Protein AF-A0AAD5TBS3-F1 (afdb_monomer)

Structure (mmCIF, N/CA/C/O backbone):
data_AF-A0AAD5TBS3-F1
#
_entry.id   AF-A0AAD5TBS3-F1
#
loop_
_atom_site.group_PDB
_atom_site.id
_atom_site.type_symbol
_atom_site.label_atom_id
_atom_site.label_alt_id
_atom_site.label_comp_id
_atom_site.label_asym_id
_atom_site.label_entity_id
_atom_site.label_seq_id
_atom_site.pdbx_PDB_ins_code
_atom_site.Cartn_x
_atom_site.Cartn_y
_atom_site.Cartn_z
_atom_site.occupancy
_atom_site.B_iso_or_equiv
_atom_site.auth_seq_id
_atom_site.auth_comp_id
_atom_site.auth_asym_id
_atom_site.auth_atom_id
_atom_site.pdbx_PDB_model_num
ATOM 1 N N . MET A 1 1 ? -13.920 -19.791 33.579 1.00 58.03 1 MET A N 1
ATOM 2 C CA . MET A 1 1 ? -13.461 -19.318 32.256 1.00 58.03 1 MET A CA 1
ATOM 3 C C . MET A 1 1 ? -14.529 -19.703 31.249 1.00 58.03 1 MET A C 1
ATOM 5 O O . MET A 1 1 ? -14.761 -20.890 31.067 1.00 58.03 1 MET A O 1
ATOM 9 N N . THR A 1 2 ? -15.264 -18.741 30.698 1.00 63.16 2 THR A N 1
ATOM 10 C CA . THR A 1 2 ? -16.246 -19.001 29.636 1.00 63.16 2 THR A CA 1
ATOM 11 C C . THR A 1 2 ? -15.499 -19.206 28.320 1.00 63.16 2 THR A C 1
ATOM 13 O O . THR A 1 2 ? -14.640 -18.404 27.965 1.00 63.16 2 THR A O 1
ATOM 16 N N . SER A 1 3 ? -15.772 -20.315 27.630 1.00 75.25 3 SER A N 1
ATOM 17 C CA . SER A 1 3 ? -15.204 -20.588 26.307 1.00 75.25 3 SER A CA 1
ATOM 18 C C . SER A 1 3 ? -15.676 -19.515 25.324 1.00 75.25 3 SER A C 1
ATOM 20 O O . SER A 1 3 ? -16.872 -19.227 25.255 1.00 75.25 3 SER A O 1
ATOM 22 N N . THR A 1 4 ? -14.746 -18.898 24.592 1.00 80.81 4 THR A N 1
ATOM 23 C CA . THR A 1 4 ? -15.086 -17.974 23.507 1.00 80.81 4 THR A CA 1
ATOM 24 C C . THR A 1 4 ? -15.875 -18.737 22.438 1.00 80.81 4 THR A C 1
ATOM 26 O O . THR A 1 4 ? -15.378 -19.755 21.951 1.00 80.81 4 THR A O 1
ATOM 29 N N . PRO A 1 5 ? -17.079 -18.276 22.050 1.00 86.56 5 PRO A N 1
ATOM 30 C CA . PRO A 1 5 ? -17.865 -18.940 21.019 1.00 86.56 5 PRO A CA 1
ATOM 31 C C . PRO A 1 5 ? -17.084 -19.026 19.706 1.00 86.56 5 PRO A C 1
ATOM 33 O O . PRO A 1 5 ? -16.562 -18.023 19.218 1.00 86.56 5 PRO A O 1
ATOM 36 N N . ILE A 1 6 ? -17.023 -20.222 19.121 1.00 91.25 6 ILE A N 1
ATOM 37 C CA . ILE A 1 6 ? -16.425 -20.422 17.800 1.00 91.25 6 ILE A CA 1
ATOM 38 C C . ILE A 1 6 ? -17.365 -19.816 16.759 1.00 91.25 6 ILE A C 1
ATOM 40 O O . ILE A 1 6 ? -18.538 -20.181 16.677 1.00 91.25 6 ILE A O 1
ATOM 44 N N . LYS A 1 7 ? -16.844 -18.900 15.942 1.00 92.88 7 LYS A N 1
ATOM 45 C CA . LYS A 1 7 ? -17.580 -18.344 14.809 1.00 92.88 7 LYS A CA 1
ATOM 46 C C . LYS A 1 7 ? -17.490 -19.289 13.613 1.00 92.88 7 LYS A C 1
ATOM 48 O O . LYS A 1 7 ? -16.395 -19.623 13.169 1.00 92.88 7 LYS A O 1
ATOM 53 N N . THR A 1 8 ? -18.634 -19.688 13.066 1.00 95.12 8 THR A N 1
ATOM 54 C CA . THR A 1 8 ? -18.690 -20.464 11.821 1.00 95.12 8 THR A CA 1
ATOM 55 C C . THR A 1 8 ? -18.356 -19.574 10.626 1.00 95.12 8 THR A C 1
ATOM 57 O O . THR A 1 8 ? -18.929 -18.494 10.469 1.00 95.12 8 THR A O 1
ATOM 60 N N . VAL A 1 9 ? -17.441 -20.041 9.775 1.00 96.12 9 VAL A N 1
ATOM 61 C CA . VAL A 1 9 ? -17.010 -19.354 8.552 1.00 96.12 9 VAL A CA 1
ATOM 62 C C . VAL A 1 9 ? -17.393 -20.205 7.348 1.00 96.12 9 VAL A C 1
ATOM 64 O O . VAL A 1 9 ? -17.082 -21.394 7.297 1.00 96.12 9 VAL A O 1
ATOM 67 N N . ASP A 1 10 ? -18.062 -19.587 6.381 1.00 94.62 10 ASP A N 1
ATOM 68 C CA . ASP A 1 10 ? -18.344 -20.179 5.081 1.00 94.62 10 ASP A CA 1
ATOM 69 C C . ASP A 1 10 ? -17.075 -20.107 4.236 1.00 94.62 10 ASP A C 1
ATOM 71 O O . ASP A 1 10 ? -16.630 -19.037 3.813 1.00 94.62 10 ASP A O 1
ATOM 75 N N . ARG A 1 11 ? -16.467 -21.273 4.032 1.00 90.62 11 ARG A N 1
ATOM 76 C CA . ARG A 1 11 ? -15.195 -21.387 3.335 1.00 90.62 11 ARG A CA 1
ATOM 77 C C . ARG A 1 11 ? -15.299 -20.964 1.874 1.00 90.62 11 ARG A C 1
ATOM 79 O O . ARG A 1 11 ? -14.375 -20.324 1.387 1.00 90.62 11 ARG A O 1
ATOM 86 N N . GLU A 1 12 ? -16.373 -21.324 1.178 1.00 90.44 12 GLU A N 1
ATOM 87 C CA . GLU A 1 12 ? -16.520 -21.039 -0.252 1.00 90.44 12 GLU A CA 1
ATOM 88 C C . GLU A 1 12 ? -16.574 -19.529 -0.487 1.00 90.44 12 GLU A C 1
ATOM 90 O O . GLU A 1 12 ? -15.862 -18.988 -1.339 1.00 90.44 12 GLU A O 1
ATOM 95 N N . ARG A 1 13 ? -17.319 -18.822 0.366 1.00 93.94 13 ARG A N 1
ATOM 96 C CA . ARG A 1 13 ? -17.446 -17.364 0.300 1.00 93.94 13 ARG A CA 1
ATOM 97 C C . ARG A 1 13 ? -16.140 -16.610 0.536 1.00 93.94 13 ARG A C 1
ATOM 99 O O . ARG A 1 13 ? -16.021 -15.485 0.065 1.00 93.94 13 ARG A O 1
ATOM 106 N N . LEU A 1 14 ? -15.131 -17.205 1.183 1.00 93.19 14 LEU A N 1
ATOM 107 C CA . LEU A 1 14 ? -13.791 -16.597 1.284 1.00 93.19 14 LEU A CA 1
ATOM 108 C C . LEU A 1 14 ? -13.081 -16.466 -0.078 1.00 93.19 14 LEU A C 1
ATOM 110 O O . LEU A 1 14 ? -12.114 -15.707 -0.196 1.00 93.19 14 LEU A O 1
ATOM 114 N N . TYR A 1 15 ? -13.540 -17.206 -1.089 1.00 89.44 15 TYR A N 1
ATOM 115 C CA . TYR A 1 15 ? -12.975 -17.214 -2.439 1.00 89.44 15 TYR A CA 1
ATOM 116 C C . TYR A 1 15 ? -13.921 -16.619 -3.490 1.00 89.44 15 TYR A C 1
ATOM 118 O O . TYR A 1 15 ? -13.446 -16.160 -4.525 1.00 89.44 15 TYR A O 1
ATOM 126 N N . THR A 1 16 ? -15.233 -16.586 -3.232 1.00 89.31 16 THR A N 1
ATOM 127 C CA . THR A 1 16 ? -16.248 -16.116 -4.195 1.00 89.31 16 THR A CA 1
ATOM 128 C C . THR A 1 16 ? -16.895 -14.775 -3.834 1.00 89.31 16 THR A C 1
ATOM 130 O O . THR A 1 16 ? -17.478 -14.128 -4.703 1.00 89.31 16 THR A O 1
ATOM 133 N N . ASP A 1 17 ? -16.773 -14.313 -2.585 1.00 94.56 17 ASP A N 1
ATOM 134 C CA . ASP A 1 17 ? -17.364 -13.063 -2.099 1.00 94.56 17 ASP A CA 1
ATOM 135 C C . ASP A 1 17 ? -16.293 -12.176 -1.443 1.00 94.56 17 ASP A C 1
ATOM 137 O O . ASP A 1 17 ? -15.883 -12.357 -0.296 1.00 94.56 17 ASP A O 1
ATOM 141 N N . ILE A 1 18 ? -15.857 -11.162 -2.192 1.00 95.88 18 ILE A N 1
ATOM 142 C CA . ILE A 1 18 ? -14.833 -10.198 -1.770 1.00 95.88 18 ILE A CA 1
ATOM 143 C C . ILE A 1 18 ? -15.207 -9.453 -0.482 1.00 95.88 18 ILE A C 1
ATOM 145 O O . ILE A 1 18 ? -14.337 -9.193 0.352 1.00 95.88 18 ILE A O 1
ATOM 149 N N . LEU A 1 19 ? -16.486 -9.123 -0.282 1.00 97.88 19 LEU A N 1
ATOM 150 C CA . LEU A 1 19 ? -16.917 -8.429 0.935 1.00 97.88 19 LEU A CA 1
ATOM 151 C C . LEU A 1 19 ? -16.906 -9.381 2.133 1.00 97.88 19 LEU A C 1
ATOM 153 O O . LEU A 1 19 ? -16.533 -8.977 3.235 1.00 97.88 19 LEU A O 1
ATOM 157 N N . TYR A 1 20 ? -17.269 -10.647 1.916 1.00 97.69 20 TYR A N 1
ATOM 158 C CA . TYR A 1 20 ? -17.181 -11.683 2.943 1.00 97.69 20 TYR A CA 1
ATOM 159 C C . TYR A 1 20 ? -15.733 -11.943 3.363 1.00 97.69 20 TYR A C 1
ATOM 161 O O . TYR A 1 20 ? -15.439 -11.968 4.560 1.00 97.69 20 TYR A O 1
ATOM 169 N N . ARG A 1 21 ? -14.817 -12.062 2.393 1.00 97.31 21 ARG A N 1
ATOM 170 C CA . ARG A 1 21 ? -13.380 -12.209 2.650 1.00 97.31 21 ARG A CA 1
ATOM 171 C C . ARG A 1 21 ? -12.826 -11.022 3.430 1.00 97.31 21 ARG A C 1
ATOM 173 O O . ARG A 1 21 ? -12.200 -11.234 4.463 1.00 97.31 21 ARG A O 1
ATOM 180 N N . PHE A 1 22 ? -13.104 -9.793 2.983 1.00 98.12 22 PHE A N 1
ATOM 181 C CA . PHE A 1 22 ? -12.686 -8.582 3.694 1.00 98.12 22 PHE A CA 1
ATOM 182 C C . PHE A 1 22 ? -13.172 -8.600 5.141 1.00 98.12 22 PHE A C 1
ATOM 184 O O . PHE A 1 22 ? -12.366 -8.455 6.052 1.00 98.12 22 PHE A O 1
ATOM 191 N N . LYS A 1 23 ? -14.466 -8.862 5.361 1.00 98.06 23 LYS A N 1
ATOM 192 C CA . LYS A 1 23 ? -15.043 -8.931 6.706 1.00 98.06 23 LYS A CA 1
ATOM 193 C C . LYS A 1 23 ? -14.331 -9.965 7.579 1.00 98.06 23 LYS A C 1
ATOM 195 O O . LYS A 1 23 ? -13.978 -9.647 8.708 1.00 98.06 23 LYS A O 1
ATOM 200 N N . TYR A 1 24 ? -14.103 -11.173 7.062 1.00 97.88 24 TYR A N 1
ATOM 201 C CA . TYR A 1 24 ? -13.392 -12.222 7.794 1.00 97.88 24 TYR A CA 1
ATOM 202 C C . TYR A 1 24 ? -11.965 -11.797 8.164 1.00 97.88 24 TYR A C 1
ATOM 204 O O . TYR A 1 24 ? -11.579 -11.895 9.327 1.00 97.88 24 TYR A O 1
ATOM 212 N N . VAL A 1 25 ? -11.191 -11.294 7.197 1.00 98.19 25 VAL A N 1
ATOM 213 C CA . VAL A 1 25 ? -9.797 -10.886 7.427 1.00 98.19 25 VAL A CA 1
ATOM 214 C C . VAL A 1 25 ? -9.735 -9.706 8.394 1.00 98.19 25 VAL A C 1
ATOM 216 O O . VAL A 1 25 ? -8.944 -9.747 9.333 1.00 98.19 25 VAL A O 1
ATOM 219 N N . SER A 1 26 ? -10.589 -8.692 8.222 1.00 98.44 26 SER A N 1
ATOM 220 C CA . SER A 1 26 ? -10.681 -7.535 9.116 1.00 98.44 26 SER A CA 1
ATOM 221 C C . SER A 1 26 ? -11.011 -7.946 10.546 1.00 98.44 26 SER A C 1
ATOM 223 O O . SER A 1 26 ? -10.313 -7.531 11.465 1.00 98.44 26 SER A O 1
ATOM 225 N N . GLU A 1 27 ? -12.010 -8.805 10.754 1.00 97.56 27 GLU A N 1
ATOM 226 C CA . GLU A 1 27 ? -12.330 -9.321 12.088 1.00 97.56 27 GLU A CA 1
ATOM 227 C C . GLU A 1 27 ? -11.155 -10.103 12.693 1.00 97.56 27 GLU A C 1
ATOM 229 O O . GLU A 1 27 ? -10.837 -9.915 13.866 1.00 97.56 27 GLU A O 1
ATOM 234 N N . PHE A 1 28 ? -10.477 -10.937 11.897 1.00 97.19 28 PHE A N 1
ATOM 235 C CA . PHE A 1 28 ? -9.361 -11.762 12.363 1.00 97.19 28 PHE A CA 1
ATOM 236 C C . PHE A 1 28 ? -8.158 -10.927 12.817 1.00 97.19 28 PHE A C 1
ATOM 238 O O . PHE A 1 28 ? -7.562 -11.212 13.854 1.00 97.19 28 PHE A O 1
ATOM 245 N N . VAL A 1 29 ? -7.810 -9.876 12.070 1.00 97.81 29 VAL A N 1
ATOM 246 C CA . VAL A 1 29 ? -6.707 -8.965 12.433 1.00 97.81 29 VAL A CA 1
ATOM 247 C C . VAL A 1 29 ? -7.143 -7.857 13.402 1.00 97.81 29 VAL A C 1
ATOM 249 O O . VAL A 1 29 ? -6.332 -7.009 13.781 1.00 97.81 29 VAL A O 1
ATOM 252 N N . GLY A 1 30 ? -8.420 -7.837 13.795 1.00 98.00 30 GLY A N 1
ATOM 253 C CA . GLY A 1 30 ? -8.999 -6.819 14.666 1.00 98.00 30 GLY A CA 1
ATOM 254 C C . GLY A 1 30 ? -8.987 -5.420 14.050 1.00 98.00 30 GLY A C 1
ATOM 255 O O . GLY A 1 30 ? -8.685 -4.461 14.755 1.00 98.00 30 GLY A O 1
ATOM 256 N N . PHE A 1 31 ? -9.234 -5.305 12.744 1.00 98.62 31 PHE A N 1
ATOM 257 C CA . PHE A 1 31 ? -9.412 -4.045 12.025 1.00 98.62 31 PHE A CA 1
ATOM 258 C C . PHE A 1 31 ? -10.889 -3.643 12.024 1.00 98.62 31 PHE A C 1
ATOM 260 O O . PHE A 1 31 ? -11.732 -4.380 11.510 1.00 98.62 31 PHE A O 1
ATOM 267 N N . GLY A 1 32 ? -11.201 -2.468 12.567 1.00 97.69 32 GLY A N 1
ATOM 268 C CA . GLY A 1 32 ? -12.569 -1.948 12.606 1.00 97.69 32 GLY A CA 1
ATOM 269 C C . GLY A 1 32 ? -12.641 -0.424 12.634 1.00 97.69 32 GLY A C 1
ATOM 270 O O . GLY A 1 32 ? -11.680 0.268 12.299 1.00 97.69 32 GLY A O 1
ATOM 271 N N . ASP A 1 33 ? -13.785 0.106 13.067 1.00 97.94 33 ASP A N 1
ATOM 272 C CA . ASP A 1 33 ? -14.083 1.545 13.038 1.00 97.94 33 ASP A CA 1
ATOM 273 C C . ASP A 1 33 ? -13.052 2.391 13.794 1.00 97.94 33 ASP A C 1
ATOM 275 O O . ASP A 1 33 ? -12.725 3.501 13.375 1.00 97.94 33 ASP A O 1
ATOM 279 N N . THR A 1 34 ? -12.484 1.863 14.881 1.00 98.00 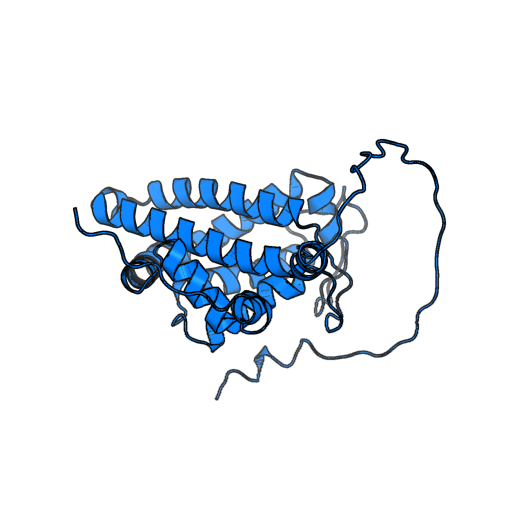34 THR A N 1
ATOM 280 C CA . THR A 1 34 ? -11.428 2.547 15.638 1.00 98.00 34 THR A CA 1
ATOM 281 C C . THR A 1 34 ? -10.126 2.671 14.847 1.00 98.00 34 THR A C 1
ATOM 283 O O . THR A 1 34 ? -9.456 3.697 14.948 1.00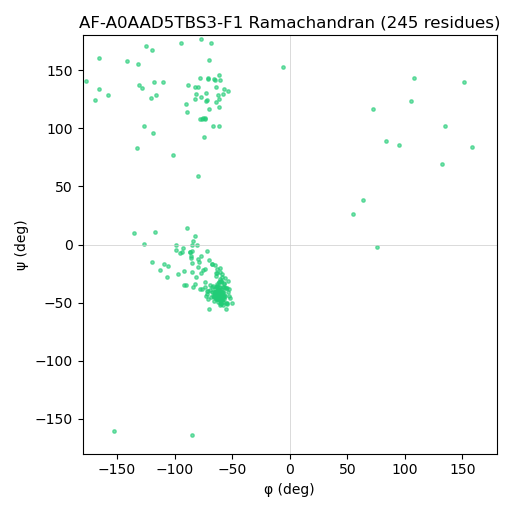 98.00 34 THR A O 1
ATOM 286 N N . ASP A 1 35 ? -9.773 1.663 14.045 1.00 98.62 35 ASP A N 1
ATOM 287 C CA . ASP A 1 35 ? -8.590 1.696 13.176 1.00 98.62 35 ASP A CA 1
ATOM 288 C C . ASP A 1 35 ? -8.820 2.635 11.990 1.00 98.62 35 ASP A C 1
ATOM 290 O O . ASP A 1 35 ? -7.963 3.464 11.683 1.00 98.62 35 ASP A O 1
ATOM 294 N N . ILE A 1 36 ? -10.003 2.562 11.367 1.00 98.31 36 ILE A N 1
ATOM 295 C CA . ILE A 1 36 ? -10.399 3.468 10.279 1.00 98.31 36 ILE A CA 1
ATOM 296 C C . ILE A 1 36 ? -10.351 4.915 10.765 1.00 98.31 36 ILE A C 1
ATOM 298 O O . ILE A 1 36 ? -9.788 5.775 10.086 1.00 98.31 36 ILE A O 1
ATOM 302 N N . LYS A 1 37 ? -10.890 5.190 11.959 1.00 97.88 37 LYS A N 1
ATOM 303 C CA . LYS A 1 37 ? -10.827 6.522 12.559 1.00 97.88 37 LYS A CA 1
ATOM 304 C C . LYS A 1 37 ? -9.380 6.962 12.783 1.00 97.88 37 LYS A C 1
ATOM 306 O O . LYS A 1 37 ? -9.038 8.062 12.372 1.00 97.88 37 LYS A O 1
ATOM 311 N N . ALA A 1 38 ? -8.528 6.116 13.367 1.00 97.94 38 ALA A N 1
ATOM 312 C CA . ALA A 1 38 ? -7.122 6.453 13.599 1.00 97.94 38 ALA A CA 1
ATOM 313 C C . ALA A 1 38 ? -6.372 6.775 12.292 1.00 97.94 38 ALA A C 1
ATOM 315 O O . ALA A 1 38 ? -5.598 7.730 12.236 1.00 97.94 38 ALA A O 1
ATOM 316 N N . ILE A 1 39 ? -6.646 6.027 11.218 1.00 97.75 39 ILE A N 1
ATOM 317 C CA . ILE A 1 39 ? -6.089 6.285 9.884 1.00 97.75 39 ILE A CA 1
ATOM 318 C C . ILE A 1 39 ? -6.573 7.634 9.334 1.00 97.75 39 ILE A C 1
ATOM 320 O O . ILE A 1 39 ? -5.758 8.418 8.846 1.00 97.75 39 ILE A O 1
ATOM 324 N N . LYS A 1 40 ? -7.879 7.920 9.422 1.00 97.62 40 LYS A N 1
ATOM 325 C CA . LYS A 1 40 ? -8.458 9.189 8.952 1.00 97.62 40 LYS A CA 1
ATOM 326 C C . LYS A 1 40 ? -7.944 10.385 9.759 1.00 97.62 40 LYS A C 1
ATOM 328 O O . LYS A 1 40 ? -7.595 11.403 9.170 1.00 97.62 40 LYS A O 1
ATOM 333 N N . ASP A 1 41 ? -7.837 10.253 11.078 1.00 96.75 41 ASP A N 1
ATOM 334 C CA . ASP A 1 41 ? -7.295 11.292 11.961 1.00 96.75 41 ASP A CA 1
ATOM 335 C C . ASP A 1 41 ? -5.818 11.590 11.642 1.00 96.75 41 ASP A C 1
ATOM 337 O O . ASP A 1 41 ? -5.382 12.735 11.733 1.00 96.75 41 ASP A O 1
ATOM 341 N N . ALA A 1 42 ? -5.047 10.577 11.229 1.00 96.12 42 ALA A N 1
ATOM 342 C CA . ALA A 1 42 ? -3.656 10.742 10.810 1.00 96.12 42 ALA A CA 1
ATOM 343 C C . ALA A 1 42 ? -3.509 11.296 9.379 1.00 96.12 42 ALA A C 1
ATOM 345 O O . ALA A 1 42 ? -2.424 11.750 9.013 1.00 96.12 42 ALA A O 1
ATOM 346 N N . ALA A 1 43 ? -4.564 11.291 8.556 1.00 95.62 43 ALA A N 1
ATOM 347 C CA . ALA A 1 43 ? -4.491 11.680 7.146 1.00 95.62 43 ALA A CA 1
ATOM 348 C C . ALA A 1 43 ? -3.874 13.075 6.895 1.00 95.62 43 ALA A C 1
ATOM 350 O O . ALA A 1 43 ? -3.058 13.177 5.976 1.00 95.62 43 ALA A O 1
ATOM 351 N N . PRO A 1 44 ? -4.159 14.131 7.691 1.00 96.38 44 PRO A N 1
ATOM 352 C CA . PRO A 1 44 ? 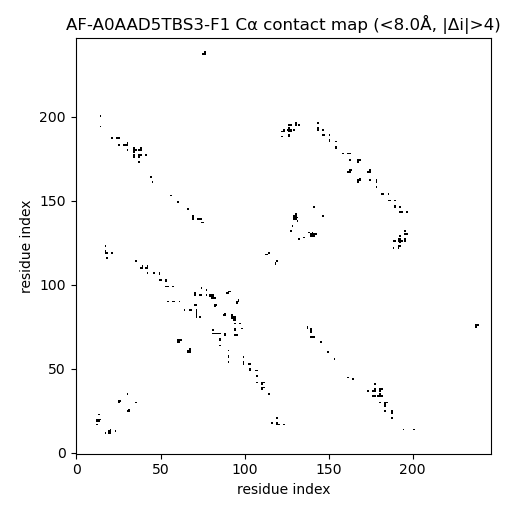-3.516 15.439 7.527 1.00 96.38 44 PRO A CA 1
ATOM 353 C C . PRO A 1 44 ? -2.002 15.426 7.776 1.00 96.38 44 PRO A C 1
ATOM 355 O O . PRO A 1 44 ? -1.290 16.243 7.200 1.00 96.38 44 PRO A O 1
ATOM 358 N N . LEU A 1 45 ? -1.508 14.495 8.599 1.00 94.50 45 LEU A N 1
ATOM 359 C CA . LEU A 1 45 ? -0.082 14.331 8.893 1.00 94.50 45 LEU A CA 1
ATOM 360 C C . LEU A 1 45 ? 0.621 13.487 7.821 1.00 94.50 45 LEU A C 1
ATOM 362 O O . LEU A 1 45 ? 1.760 13.758 7.454 1.00 94.50 45 LEU A O 1
ATOM 366 N N . ILE A 1 46 ? -0.067 12.469 7.292 1.00 92.19 46 ILE A N 1
ATOM 367 C CA . ILE A 1 46 ? 0.485 11.546 6.288 1.00 92.19 46 ILE A CA 1
ATOM 368 C C . ILE A 1 46 ? 0.415 12.115 4.871 1.00 92.19 46 ILE A C 1
ATOM 370 O O . ILE A 1 46 ? 1.317 11.873 4.072 1.00 92.19 46 ILE A O 1
ATOM 374 N N . GLY A 1 47 ? -0.624 12.888 4.547 1.00 91.50 47 GLY A N 1
ATOM 375 C CA . GLY A 1 47 ? -0.826 13.485 3.223 1.00 91.50 47 GLY A CA 1
ATOM 376 C C . GLY A 1 47 ? 0.406 14.232 2.689 1.00 91.50 47 GLY A C 1
ATOM 377 O O . GLY A 1 47 ? 0.852 13.920 1.583 1.00 91.50 47 GLY A O 1
ATOM 378 N N . PRO A 1 48 ? 1.017 15.148 3.467 1.00 93.88 48 PRO A N 1
ATOM 379 C CA . PRO A 1 48 ? 2.248 15.840 3.078 1.00 93.88 48 PRO A CA 1
ATOM 380 C C . PRO A 1 48 ? 3.455 14.919 2.839 1.00 93.88 48 PRO A C 1
ATOM 382 O O . PRO A 1 48 ? 4.362 15.283 2.096 1.00 93.88 48 PRO A O 1
ATOM 385 N N . LEU A 1 49 ? 3.473 13.722 3.435 1.00 94.38 49 LEU A N 1
ATOM 386 C CA . LEU A 1 49 ? 4.560 12.749 3.288 1.00 94.38 49 LEU A CA 1
ATOM 387 C C . LEU A 1 49 ? 4.400 11.852 2.057 1.00 94.38 49 LEU A C 1
ATOM 389 O O . LEU A 1 49 ? 5.345 11.152 1.699 1.00 94.38 49 LEU A O 1
ATOM 393 N N . VAL A 1 50 ? 3.236 11.854 1.394 1.00 94.00 50 VAL A N 1
ATOM 394 C CA . VAL A 1 50 ? 2.957 10.980 0.241 1.00 94.00 50 VAL A CA 1
ATOM 395 C C . VAL A 1 50 ? 4.043 11.061 -0.841 1.00 94.00 50 VAL A C 1
ATOM 397 O O . VAL A 1 50 ? 4.493 9.993 -1.257 1.00 94.00 50 VAL A O 1
ATOM 400 N N . PRO A 1 51 ? 4.530 12.246 -1.273 1.00 94.69 51 PRO A N 1
ATOM 401 C CA . PRO A 1 51 ? 5.615 12.317 -2.254 1.00 94.69 51 PRO A CA 1
ATOM 402 C C . PRO A 1 51 ? 6.884 11.587 -1.790 1.00 94.69 51 PRO A C 1
ATOM 404 O O . PRO A 1 51 ? 7.438 10.782 -2.534 1.00 94.69 51 PRO A O 1
ATOM 407 N N . VAL A 1 52 ? 7.278 11.778 -0.52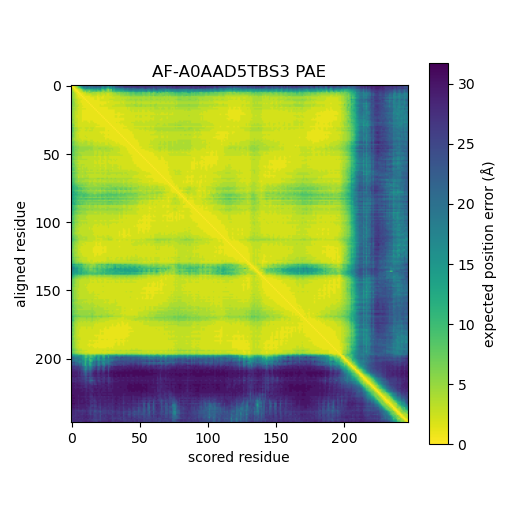6 1.00 94.88 52 VAL A N 1
ATOM 408 C CA . VAL A 1 52 ? 8.462 11.135 0.070 1.00 94.88 52 VAL A CA 1
ATOM 409 C C . VAL A 1 52 ? 8.292 9.618 0.143 1.00 94.88 52 VAL A C 1
ATOM 411 O O . VAL A 1 52 ? 9.208 8.872 -0.201 1.00 94.88 52 VAL A O 1
ATOM 414 N N . ILE A 1 53 ? 7.112 9.145 0.553 1.00 95.44 53 ILE A N 1
ATOM 415 C CA . ILE A 1 53 ? 6.803 7.712 0.635 1.00 95.44 53 ILE A CA 1
ATOM 416 C C . ILE A 1 53 ? 6.863 7.076 -0.759 1.00 95.44 53 ILE A C 1
ATOM 418 O O . ILE A 1 53 ? 7.452 6.008 -0.932 1.00 95.44 53 ILE A O 1
ATOM 422 N N . VAL A 1 54 ? 6.280 7.734 -1.762 1.00 96.19 54 VAL A N 1
ATOM 423 C CA . VAL A 1 54 ? 6.280 7.257 -3.149 1.00 96.19 54 VAL A CA 1
ATOM 424 C C . VAL A 1 54 ? 7.701 7.199 -3.703 1.00 96.19 54 VAL A C 1
ATOM 426 O O . VAL A 1 54 ? 8.089 6.175 -4.264 1.00 96.19 54 VAL A O 1
ATOM 429 N N . ASP A 1 55 ? 8.507 8.239 -3.511 1.00 96.62 55 ASP A N 1
ATOM 430 C CA . ASP A 1 55 ? 9.896 8.236 -3.968 1.00 96.62 55 ASP A CA 1
ATOM 431 C C . ASP A 1 55 ? 10.716 7.130 -3.300 1.00 96.62 55 ASP A C 1
ATOM 433 O O . ASP A 1 55 ? 11.432 6.400 -3.992 1.00 96.62 55 ASP A O 1
ATOM 437 N N . ALA A 1 56 ? 10.541 6.923 -1.992 1.00 97.69 56 ALA A N 1
ATOM 438 C CA . ALA A 1 56 ? 11.211 5.856 -1.256 1.00 97.69 56 ALA A CA 1
ATOM 439 C C . ALA A 1 56 ? 10.824 4.457 -1.772 1.00 97.69 56 ALA A C 1
ATOM 441 O O . ALA A 1 56 ? 11.699 3.605 -1.941 1.00 97.69 56 ALA A O 1
ATOM 442 N N . VAL A 1 57 ? 9.543 4.221 -2.086 1.00 97.69 57 VAL A N 1
ATOM 443 C CA . VAL A 1 57 ? 9.073 2.958 -2.688 1.00 97.69 57 VAL A CA 1
ATOM 444 C C . VAL A 1 57 ? 9.774 2.688 -4.020 1.00 97.69 57 VAL A C 1
ATOM 446 O O . VAL A 1 57 ? 10.273 1.586 -4.241 1.00 97.69 57 VAL A O 1
ATOM 449 N N . TYR A 1 58 ? 9.846 3.677 -4.911 1.00 97.56 58 TYR A N 1
ATOM 450 C CA . TYR A 1 58 ? 10.462 3.490 -6.229 1.00 97.56 58 TYR A CA 1
ATOM 451 C C . TYR A 1 58 ? 11.979 3.350 -6.150 1.00 97.56 58 TYR A C 1
ATOM 453 O O . TYR A 1 58 ? 12.538 2.479 -6.816 1.00 97.56 58 TYR A O 1
ATOM 461 N N . ALA A 1 59 ? 12.635 4.135 -5.293 1.00 97.75 59 ALA A N 1
ATOM 462 C CA . ALA A 1 59 ? 14.051 3.963 -5.001 1.00 97.75 59 ALA A CA 1
ATOM 463 C C . ALA A 1 59 ? 14.326 2.538 -4.501 1.00 97.75 59 ALA A C 1
ATOM 465 O O . ALA A 1 59 ? 15.232 1.877 -5.007 1.00 97.75 59 ALA A O 1
ATOM 466 N N . LYS A 1 60 ? 13.488 2.017 -3.591 1.00 97.75 60 LYS A N 1
ATOM 467 C CA . LYS A 1 60 ? 13.605 0.645 -3.087 1.00 97.75 60 LYS A CA 1
ATOM 468 C C . LYS A 1 60 ? 13.405 -0.403 -4.179 1.00 97.75 60 LYS A C 1
ATOM 470 O O . LYS A 1 60 ? 14.176 -1.354 -4.261 1.00 97.75 60 LYS A O 1
ATOM 475 N N . LEU A 1 61 ? 12.402 -0.240 -5.038 1.00 96.62 61 LEU A N 1
ATOM 476 C CA . LEU A 1 61 ? 12.185 -1.141 -6.174 1.00 96.62 61 LEU A CA 1
ATOM 477 C C . LEU A 1 61 ? 13.350 -1.107 -7.173 1.00 96.62 61 LEU A C 1
ATOM 479 O O . LEU A 1 61 ? 13.567 -2.081 -7.887 1.00 96.62 61 LEU A O 1
ATOM 483 N N . PHE A 1 62 ? 14.116 -0.021 -7.227 1.00 97.25 62 PHE A N 1
ATOM 484 C CA . PHE A 1 62 ? 15.260 0.113 -8.125 1.00 97.25 62 PHE A CA 1
ATOM 485 C C . PHE A 1 62 ? 16.559 -0.456 -7.536 1.00 97.25 62 PHE A C 1
ATOM 487 O O . PHE A 1 62 ? 17.541 -0.567 -8.269 1.00 97.25 62 PHE A O 1
ATOM 494 N N . THR A 1 63 ? 16.570 -0.887 -6.265 1.00 97.38 63 THR A N 1
ATOM 495 C CA . THR A 1 63 ? 17.743 -1.552 -5.665 1.00 97.38 63 THR A CA 1
ATOM 496 C C . THR A 1 63 ? 17.903 -3.011 -6.089 1.00 97.38 63 THR A C 1
ATOM 498 O O . THR A 1 63 ? 18.923 -3.614 -5.774 1.00 97.38 63 THR A O 1
ATOM 501 N N . PHE A 1 64 ? 16.911 -3.593 -6.770 1.00 96.44 64 PHE A N 1
ATOM 502 C CA . PHE A 1 64 ? 16.971 -4.958 -7.295 1.00 96.44 64 PHE A CA 1
ATOM 503 C C . PHE A 1 64 ? 16.596 -4.967 -8.777 1.00 96.44 64 PHE A C 1
ATOM 505 O O . PHE A 1 64 ? 15.610 -4.356 -9.192 1.00 96.44 64 PHE A O 1
ATOM 512 N N . ASP A 1 65 ? 17.370 -5.685 -9.581 1.00 96.12 65 ASP A N 1
ATOM 513 C CA . ASP A 1 65 ? 17.171 -5.824 -11.025 1.00 96.12 65 ASP A CA 1
ATOM 514 C C . ASP A 1 65 ? 15.795 -6.416 -11.369 1.00 96.12 65 ASP A C 1
ATOM 516 O O . ASP A 1 65 ? 15.090 -5.902 -12.241 1.00 96.12 65 ASP A O 1
ATOM 520 N N . VAL A 1 66 ? 15.372 -7.449 -10.636 1.00 95.88 66 VAL A N 1
ATOM 521 C CA . VAL A 1 66 ? 14.104 -8.159 -10.841 1.00 95.88 66 VAL A CA 1
ATOM 522 C C . VAL A 1 66 ? 12.881 -7.261 -10.673 1.00 95.88 66 VAL A C 1
ATOM 524 O O . VAL A 1 66 ? 11.907 -7.434 -11.401 1.00 95.88 66 VAL A O 1
ATOM 527 N N . THR A 1 67 ? 12.943 -6.263 -9.790 1.00 96.19 67 THR A N 1
ATOM 528 C CA . THR A 1 67 ? 11.874 -5.273 -9.603 1.00 96.19 67 THR A CA 1
ATOM 529 C C . THR A 1 67 ? 12.049 -4.058 -10.511 1.00 96.19 67 THR A C 1
ATOM 531 O O . THR A 1 67 ? 11.057 -3.542 -11.027 1.00 96.19 67 THR A O 1
ATOM 534 N N . LYS A 1 68 ? 13.290 -3.634 -10.789 1.00 96.25 68 LYS A N 1
ATOM 535 C CA . LYS A 1 68 ? 13.591 -2.504 -11.682 1.00 96.25 68 LYS A CA 1
ATOM 536 C C . LYS A 1 68 ? 13.190 -2.784 -13.134 1.00 96.25 68 LYS A C 1
ATOM 538 O O . LYS A 1 68 ? 12.557 -1.942 -13.768 1.00 96.25 68 LYS A O 1
ATOM 543 N N . LYS A 1 69 ? 13.491 -3.976 -13.663 1.00 94.62 69 LYS A N 1
ATOM 544 C CA . LYS A 1 69 ? 13.230 -4.344 -15.071 1.00 94.62 69 LYS A CA 1
ATOM 545 C C . LYS A 1 69 ? 11.758 -4.248 -15.475 1.00 94.62 69 LYS A C 1
ATOM 547 O O . LYS A 1 69 ? 11.452 -4.041 -16.646 1.00 94.62 69 LYS A O 1
ATOM 552 N N . ILE A 1 70 ? 10.838 -4.371 -14.514 1.00 93.06 70 ILE A N 1
ATOM 553 C CA . ILE A 1 70 ? 9.392 -4.261 -14.746 1.00 93.06 70 ILE A CA 1
ATOM 554 C C . ILE A 1 70 ? 9.030 -2.890 -15.331 1.00 93.06 70 ILE A C 1
ATOM 556 O O . ILE A 1 70 ? 8.105 -2.784 -16.132 1.00 93.06 70 ILE A O 1
ATOM 560 N N . PHE A 1 71 ? 9.782 -1.844 -14.985 1.00 94.06 71 PHE A N 1
ATOM 561 C CA . PHE A 1 71 ? 9.537 -0.475 -15.438 1.00 94.06 71 PHE A CA 1
ATOM 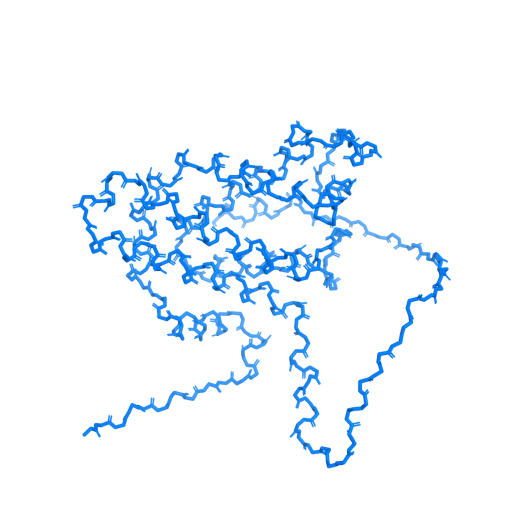562 C C . PHE A 1 71 ? 10.068 -0.173 -16.847 1.00 94.06 71 PHE A C 1
ATOM 564 O O . PHE A 1 71 ? 9.842 0.929 -17.336 1.00 94.06 71 PHE A O 1
ATOM 571 N N . LEU A 1 72 ? 10.701 -1.139 -17.524 1.00 93.50 72 LEU A N 1
ATOM 572 C CA . LEU A 1 72 ? 10.973 -1.065 -18.968 1.00 93.50 72 LEU A CA 1
ATOM 573 C C . LEU A 1 72 ? 9.739 -1.421 -19.808 1.00 93.50 72 LEU A C 1
ATOM 575 O O . LEU A 1 72 ? 9.658 -1.089 -20.988 1.00 93.50 72 LEU A O 1
ATOM 579 N N . GLN A 1 73 ? 8.763 -2.108 -19.213 1.00 92.62 73 GLN A N 1
ATOM 580 C CA . GLN A 1 73 ? 7.528 -2.458 -19.899 1.00 92.62 73 GLN A CA 1
ATOM 581 C C . GLN A 1 73 ? 6.589 -1.256 -19.919 1.00 92.62 73 GLN A C 1
ATOM 583 O O . GLN A 1 73 ? 6.404 -0.582 -18.906 1.00 92.62 73 GLN A O 1
ATOM 588 N N . LYS A 1 74 ? 5.978 -0.998 -21.076 1.00 92.25 74 LYS A N 1
ATOM 589 C CA . LYS A 1 74 ? 5.049 0.117 -21.251 1.00 92.25 74 LYS A CA 1
ATOM 590 C C . LYS A 1 74 ? 3.804 -0.064 -20.380 1.00 92.25 74 LYS A C 1
ATOM 592 O O . LYS A 1 74 ? 3.086 -1.050 -20.536 1.00 92.25 74 LYS A O 1
ATOM 597 N N . ASN A 1 75 ? 3.527 0.899 -19.511 1.00 89.94 75 ASN A N 1
ATOM 598 C CA . ASN A 1 75 ? 2.306 0.947 -18.722 1.00 89.94 75 ASN A CA 1
ATOM 599 C C . ASN A 1 75 ? 1.109 1.278 -19.618 1.00 89.94 75 ASN A C 1
ATOM 601 O O . ASN A 1 75 ? 1.191 2.123 -20.513 1.00 89.94 75 ASN A O 1
ATOM 605 N N . ASP A 1 76 ? -0.032 0.662 -19.335 1.00 86.50 76 ASP A N 1
ATOM 606 C CA . ASP A 1 76 ? -1.284 0.963 -20.020 1.00 86.50 76 ASP A CA 1
ATOM 607 C C . ASP A 1 76 ? -1.624 2.460 -19.873 1.00 86.50 76 ASP A C 1
ATOM 609 O O . ASP A 1 76 ? -1.515 3.035 -18.788 1.00 86.50 76 ASP A O 1
ATOM 613 N N . GLY A 1 77 ? -2.004 3.111 -20.977 1.00 87.75 77 GLY A N 1
ATOM 614 C CA . GLY A 1 77 ? -2.326 4.545 -21.006 1.00 87.75 77 GLY A CA 1
ATOM 615 C C . GLY A 1 77 ? -1.124 5.497 -20.955 1.00 87.75 77 GLY A C 1
ATOM 616 O O . GLY A 1 77 ? -1.319 6.707 -21.043 1.00 87.75 77 GLY A O 1
ATOM 617 N N . PHE A 1 78 ? 0.108 4.992 -20.845 1.00 91.38 78 PHE A N 1
ATOM 618 C CA . PHE A 1 78 ? 1.304 5.819 -20.986 1.00 91.38 78 PHE A CA 1
ATOM 619 C C . PHE A 1 78 ? 1.640 6.019 -22.472 1.00 91.38 78 PHE A C 1
ATOM 621 O O . PHE A 1 78 ? 1.605 5.071 -23.256 1.00 91.38 78 PHE A O 1
ATOM 628 N N . HIS A 1 79 ? 1.980 7.244 -22.875 1.00 91.94 79 HIS A N 1
ATOM 629 C CA . HIS A 1 79 ? 2.273 7.590 -24.274 1.00 91.94 79 HIS A CA 1
ATOM 630 C C . HIS A 1 79 ? 3.626 8.289 -24.477 1.00 91.94 79 HIS A C 1
ATOM 632 O O . HIS A 1 79 ? 3.958 8.600 -25.617 1.00 91.94 79 HIS A O 1
ATOM 638 N N . GLY A 1 80 ? 4.392 8.510 -23.405 1.00 92.81 80 GLY A N 1
ATOM 639 C CA . GLY A 1 80 ? 5.698 9.165 -23.457 1.00 92.81 80 GLY A CA 1
ATOM 640 C C . GLY A 1 80 ? 6.854 8.216 -23.779 1.00 92.81 80 GLY A C 1
ATOM 641 O O . GLY A 1 80 ? 6.655 7.083 -24.239 1.00 92.81 80 GLY A O 1
ATOM 642 N N . HIS A 1 81 ? 8.068 8.692 -23.512 1.00 92.75 81 HIS A N 1
ATOM 643 C CA . HIS A 1 81 ? 9.306 7.974 -23.806 1.00 92.75 81 HIS A CA 1
ATOM 644 C C . HIS A 1 81 ? 9.581 6.869 -22.779 1.00 92.75 81 HIS A C 1
ATOM 646 O O . HIS A 1 81 ? 9.302 7.005 -21.586 1.00 92.75 81 HIS A O 1
ATOM 652 N N . LEU A 1 82 ? 10.136 5.755 -23.259 1.00 93.88 82 LEU A N 1
ATOM 653 C CA . LEU A 1 82 ? 10.590 4.638 -22.433 1.00 93.88 82 LEU A CA 1
ATOM 654 C C . LEU A 1 82 ? 12.112 4.585 -22.453 1.00 93.88 82 LEU A C 1
ATOM 656 O O . LEU A 1 82 ? 12.710 4.732 -23.516 1.00 93.88 82 LEU A O 1
ATOM 660 N N . ALA A 1 83 ? 12.715 4.305 -21.300 1.00 94.25 83 ALA A N 1
ATOM 661 C CA . ALA A 1 83 ? 14.125 3.952 -21.240 1.00 94.25 83 ALA A CA 1
ATOM 662 C C . ALA A 1 83 ? 14.388 2.673 -22.056 1.00 94.25 83 ALA A C 1
ATOM 664 O O . ALA A 1 83 ? 13.581 1.737 -22.041 1.00 94.25 83 ALA A O 1
ATOM 665 N N . HIS A 1 84 ? 15.526 2.620 -22.749 1.00 92.06 84 HIS A N 1
ATOM 666 C CA . HIS A 1 84 ? 15.878 1.485 -23.606 1.00 92.06 84 HIS A CA 1
ATOM 667 C C . HIS A 1 84 ? 16.553 0.347 -22.838 1.00 92.06 84 HIS A C 1
ATOM 669 O O . HIS A 1 84 ? 16.500 -0.810 -23.259 1.00 92.06 84 HIS A O 1
ATOM 675 N N . SER A 1 85 ? 17.174 0.659 -21.700 1.00 96.00 85 SER A N 1
ATOM 676 C CA . SER A 1 85 ? 17.920 -0.297 -20.890 1.00 96.00 85 SER A CA 1
ATOM 677 C C . SER A 1 85 ? 17.716 -0.053 -19.395 1.00 96.00 85 SER A C 1
ATOM 679 O O . SER A 1 85 ? 17.376 1.045 -18.956 1.00 96.00 85 SER A O 1
ATOM 681 N N . MET A 1 86 ? 17.957 -1.078 -18.569 1.00 94.94 86 MET A N 1
ATOM 682 C CA . MET A 1 86 ? 17.937 -0.899 -17.110 1.00 94.94 86 MET A CA 1
ATOM 683 C C . MET A 1 86 ? 19.040 0.041 -16.611 1.00 94.94 86 MET A C 1
ATOM 685 O O . MET A 1 86 ? 18.911 0.582 -15.512 1.00 94.94 86 MET A O 1
ATOM 689 N N . ALA A 1 87 ? 20.134 0.176 -17.368 1.00 95.44 87 ALA A N 1
ATOM 690 C CA . ALA A 1 87 ? 21.247 1.049 -17.018 1.00 95.44 87 ALA A CA 1
ATOM 691 C C . ALA A 1 87 ? 20.842 2.525 -17.134 1.00 95.44 87 ALA A C 1
ATOM 693 O O . ALA A 1 87 ? 21.180 3.313 -16.258 1.00 95.44 87 ALA A O 1
ATOM 694 N N . GLU A 1 88 ? 20.061 2.865 -18.160 1.00 95.38 88 GLU A N 1
ATOM 695 C CA . GLU A 1 88 ? 19.527 4.215 -18.384 1.00 95.38 88 GLU A CA 1
ATOM 696 C C . GLU A 1 88 ? 18.284 4.521 -17.545 1.00 95.38 88 GLU A C 1
ATOM 698 O O . GLU A 1 88 ? 18.044 5.676 -17.221 1.00 95.38 88 GLU A O 1
ATOM 703 N N . LEU A 1 89 ? 17.497 3.502 -17.186 1.00 96.75 89 LEU A N 1
ATOM 704 C CA . LEU A 1 89 ? 16.255 3.670 -16.434 1.00 96.75 89 LEU A CA 1
ATOM 705 C C . LEU A 1 89 ? 16.515 4.293 -15.048 1.00 96.75 89 LEU A C 1
ATOM 707 O O . LEU A 1 89 ? 17.161 3.684 -14.183 1.00 96.75 89 LEU A O 1
ATOM 711 N N . THR A 1 90 ? 15.939 5.465 -14.806 1.00 96.81 90 THR A N 1
ATOM 712 C CA . THR A 1 90 ? 16.002 6.213 -13.545 1.00 96.81 90 THR A CA 1
ATOM 713 C C . THR A 1 90 ? 14.612 6.425 -12.950 1.00 96.81 90 THR A C 1
ATOM 715 O O . THR A 1 90 ? 13.582 6.209 -13.587 1.00 96.81 90 THR A O 1
ATOM 718 N N . THR A 1 91 ? 14.556 6.856 -11.690 1.00 94.12 91 THR A N 1
ATOM 719 C CA . THR A 1 91 ? 13.283 7.192 -11.038 1.00 94.12 91 THR A CA 1
ATOM 720 C C . THR A 1 91 ? 12.648 8.486 -11.552 1.00 94.12 91 THR A C 1
ATOM 722 O O . THR A 1 91 ? 11.527 8.805 -11.143 1.00 94.12 91 THR A O 1
ATOM 725 N N . ASP A 1 92 ? 13.351 9.214 -12.422 1.00 95.62 92 ASP A N 1
ATOM 726 C CA . ASP A 1 92 ? 12.927 10.482 -13.010 1.00 95.62 92 ASP A CA 1
ATOM 727 C C . ASP A 1 92 ? 12.348 10.343 -14.419 1.00 95.62 92 ASP A C 1
ATOM 729 O O . ASP A 1 92 ? 11.831 11.327 -14.961 1.00 95.62 92 ASP A O 1
ATOM 733 N N . ASP A 1 93 ? 12.374 9.137 -14.989 1.00 96.81 93 ASP A N 1
ATOM 734 C CA . ASP A 1 93 ? 11.781 8.865 -16.293 1.00 96.81 93 ASP A CA 1
ATOM 735 C C . ASP A 1 93 ? 10.269 9.117 -16.296 1.00 96.81 93 ASP A C 1
ATOM 737 O O . ASP A 1 93 ? 9.560 8.859 -15.316 1.00 96.81 93 ASP A O 1
ATOM 741 N N . GLU A 1 94 ? 9.756 9.588 -17.435 1.00 96.50 94 GLU A N 1
ATOM 742 C CA . GLU A 1 94 ? 8.351 9.974 -17.621 1.00 96.50 94 GLU A CA 1
ATOM 743 C C . GLU A 1 94 ? 7.379 8.860 -17.210 1.00 96.50 94 GLU A C 1
ATOM 745 O O . GLU A 1 94 ? 6.407 9.107 -16.495 1.00 96.50 94 GLU A O 1
ATOM 750 N N . GLN A 1 95 ? 7.662 7.615 -17.606 1.00 94.31 95 GLN A N 1
ATOM 751 C CA . GLN A 1 95 ? 6.839 6.471 -17.220 1.00 94.31 95 GLN A CA 1
ATOM 752 C C . GLN A 1 95 ? 6.870 6.222 -15.709 1.00 94.31 95 GLN A C 1
ATOM 754 O O . GLN A 1 95 ? 5.858 5.840 -15.116 1.00 94.31 95 GLN A O 1
ATOM 759 N N . VAL A 1 96 ? 8.027 6.403 -15.076 1.00 95.75 96 VAL A N 1
ATOM 760 C CA . VAL A 1 96 ? 8.169 6.171 -13.640 1.00 95.75 96 VAL A CA 1
ATOM 761 C C . VAL A 1 96 ? 7.382 7.224 -12.869 1.00 95.75 96 VAL A C 1
ATOM 763 O O . VAL A 1 96 ? 6.589 6.860 -12.003 1.00 95.75 96 VAL A O 1
ATOM 766 N N . LYS A 1 97 ? 7.486 8.499 -13.257 1.00 96.56 97 LYS A N 1
ATOM 767 C CA . LYS A 1 97 ? 6.652 9.594 -12.732 1.00 96.56 97 LYS A CA 1
ATOM 768 C C . LYS A 1 97 ? 5.158 9.326 -12.938 1.00 96.56 97 LYS A C 1
ATOM 770 O O . LYS A 1 97 ? 4.383 9.414 -11.990 1.00 96.56 97 LYS A O 1
ATOM 775 N N . PHE A 1 98 ? 4.764 8.869 -14.127 1.00 93.75 98 PHE A N 1
ATOM 776 C CA . PHE A 1 98 ? 3.380 8.487 -14.413 1.00 93.75 98 PHE A CA 1
ATOM 777 C C . PHE A 1 98 ? 2.862 7.404 -13.456 1.00 93.75 98 PHE A C 1
ATOM 779 O O . PHE A 1 98 ? 1.752 7.510 -12.939 1.00 93.75 98 PHE A O 1
ATOM 786 N N . ARG A 1 99 ? 3.660 6.368 -13.164 1.00 94.12 99 ARG A N 1
ATOM 787 C CA . ARG A 1 99 ? 3.267 5.311 -12.216 1.00 94.12 99 ARG A CA 1
ATOM 788 C C . ARG A 1 99 ? 3.319 5.781 -10.754 1.00 94.12 99 ARG A C 1
ATOM 790 O O . ARG A 1 99 ? 2.492 5.331 -9.954 1.00 94.12 99 ARG A O 1
ATOM 797 N N . LYS A 1 100 ? 4.234 6.691 -10.397 1.00 95.94 100 LYS A N 1
ATOM 798 C CA . LYS A 1 100 ? 4.283 7.349 -9.078 1.00 95.94 100 LYS A CA 1
ATOM 799 C C . LYS A 1 100 ? 2.978 8.090 -8.784 1.00 95.94 100 LYS A C 1
ATOM 801 O O . LYS A 1 100 ? 2.445 7.934 -7.688 1.00 95.94 100 LYS A O 1
ATOM 806 N N . ASP A 1 101 ? 2.393 8.769 -9.770 1.00 94.44 101 ASP A N 1
ATOM 807 C CA . ASP A 1 101 ? 1.105 9.459 -9.609 1.00 94.44 101 ASP A CA 1
ATOM 808 C C . ASP A 1 101 ? -0.048 8.509 -9.253 1.00 94.44 101 ASP A C 1
ATOM 810 O O . ASP A 1 101 ? -0.910 8.850 -8.438 1.00 94.44 101 ASP A O 1
ATOM 814 N N . PHE A 1 102 ? -0.088 7.306 -9.840 1.00 92.81 102 PHE A N 1
ATOM 815 C CA . PHE A 1 102 ? -1.091 6.299 -9.468 1.00 92.81 102 PHE A CA 1
ATOM 816 C C . PHE A 1 102 ? -0.905 5.827 -8.030 1.00 92.81 102 PHE A C 1
ATOM 818 O O . PHE A 1 102 ? -1.893 5.719 -7.300 1.00 92.81 102 PHE A O 1
ATOM 825 N N . LEU A 1 103 ? 0.341 5.583 -7.612 1.00 94.25 103 LEU A N 1
ATOM 826 C CA . LEU A 1 103 ? 0.631 5.196 -6.235 1.00 94.25 103 LEU A CA 1
ATOM 827 C C . LEU A 1 103 ? 0.264 6.321 -5.259 1.00 94.25 103 LEU A C 1
ATOM 829 O O . LEU A 1 103 ? -0.403 6.056 -4.266 1.00 94.25 103 LEU A O 1
ATOM 833 N N . ALA A 1 104 ? 0.601 7.574 -5.567 1.00 93.88 104 ALA A N 1
ATOM 834 C CA . ALA A 1 104 ? 0.249 8.728 -4.742 1.00 93.88 104 ALA A CA 1
ATOM 835 C C . ALA A 1 104 ? -1.272 8.846 -4.549 1.00 93.88 104 ALA A C 1
ATOM 837 O O . ALA A 1 104 ? -1.759 8.926 -3.421 1.00 93.88 104 ALA A O 1
ATOM 838 N N . LYS A 1 105 ? -2.042 8.766 -5.644 1.00 94.62 105 LYS A N 1
ATOM 839 C CA . LYS A 1 105 ? -3.515 8.763 -5.597 1.00 94.62 105 LYS A CA 1
ATOM 840 C C . LYS A 1 105 ? -4.054 7.593 -4.780 1.00 94.62 105 LYS A C 1
ATOM 842 O O . LYS A 1 105 ? -5.039 7.755 -4.061 1.00 94.62 105 LYS A O 1
ATOM 847 N N . TYR A 1 106 ? -3.422 6.425 -4.881 1.00 94.88 106 TYR A N 1
ATOM 848 C CA . TYR A 1 106 ? -3.809 5.266 -4.093 1.00 94.88 106 TYR A CA 1
ATOM 849 C C . TYR A 1 106 ? -3.575 5.482 -2.594 1.00 94.88 106 TYR A C 1
ATOM 851 O O . TYR A 1 106 ? -4.506 5.277 -1.819 1.00 94.88 106 TYR A O 1
ATOM 859 N N . LEU A 1 107 ? -2.394 5.965 -2.194 1.00 93.56 107 LEU A N 1
ATOM 860 C CA . LEU A 1 107 ? -2.068 6.247 -0.792 1.00 93.56 107 LEU A CA 1
ATOM 861 C C . LEU A 1 107 ? -3.019 7.283 -0.179 1.00 93.56 107 LEU A C 1
ATOM 863 O O . LEU A 1 107 ? -3.522 7.074 0.922 1.00 93.56 107 LEU A O 1
ATOM 867 N N . VAL A 1 108 ? -3.350 8.349 -0.915 1.00 94.12 108 VAL A N 1
ATOM 868 C CA . VAL A 1 108 ? -4.368 9.323 -0.480 1.00 94.12 108 VAL A CA 1
ATOM 869 C C . VAL A 1 108 ? -5.726 8.645 -0.294 1.00 94.12 108 VAL A C 1
ATOM 871 O O . VAL A 1 108 ? -6.414 8.884 0.697 1.00 94.12 108 VAL A O 1
ATOM 874 N N . LYS A 1 109 ? -6.121 7.760 -1.214 1.00 94.81 109 LYS A N 1
ATOM 875 C CA . LYS A 1 109 ? -7.394 7.038 -1.118 1.00 94.81 109 LYS A CA 1
ATOM 876 C C . LYS A 1 109 ? -7.447 6.104 0.095 1.00 94.81 109 LYS A C 1
ATOM 878 O O . LYS A 1 109 ? -8.500 6.018 0.715 1.00 94.81 109 LYS A O 1
ATOM 883 N N . LEU A 1 110 ? -6.337 5.454 0.463 1.00 94.25 110 LEU A N 1
ATOM 884 C CA . LEU A 1 110 ? -6.261 4.601 1.659 1.00 94.25 110 LEU A CA 1
ATOM 885 C C . LEU A 1 110 ? -6.630 5.360 2.942 1.00 94.25 110 LEU A C 1
ATOM 887 O O . LEU A 1 110 ? -7.279 4.796 3.821 1.00 94.25 110 LEU A O 1
ATOM 891 N N . VAL A 1 111 ? -6.246 6.634 3.040 1.00 95.06 111 VAL A N 1
ATOM 892 C CA . VAL A 1 111 ? -6.461 7.443 4.252 1.00 95.06 111 VAL A CA 1
ATOM 893 C C . VAL A 1 111 ? -7.726 8.306 4.214 1.00 95.06 111 VAL A C 1
ATOM 895 O O . VAL A 1 111 ? -8.086 8.900 5.223 1.00 95.06 111 VAL A O 1
ATOM 898 N N . THR A 1 112 ? -8.421 8.371 3.073 1.00 93.69 112 THR A N 1
ATOM 899 C CA . THR A 1 112 ? -9.609 9.232 2.886 1.00 93.69 112 THR A CA 1
ATOM 900 C C . THR A 1 112 ? -10.894 8.482 2.541 1.00 93.69 112 THR A C 1
ATOM 902 O O . THR A 1 112 ? -11.969 9.067 2.635 1.00 93.69 112 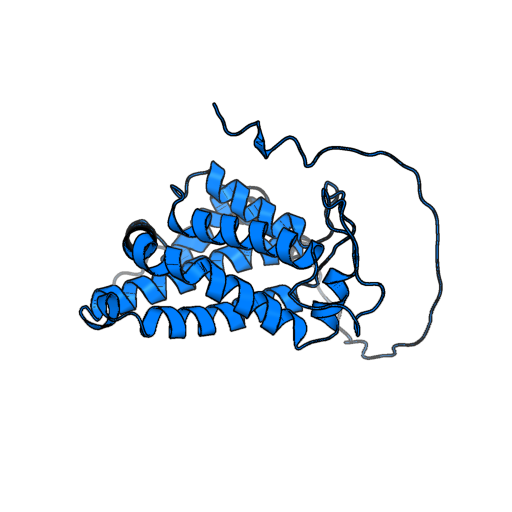THR A O 1
ATOM 905 N N . ALA A 1 113 ? -10.828 7.213 2.130 1.00 94.50 113 ALA A N 1
ATOM 906 C CA . ALA A 1 113 ? -12.015 6.456 1.742 1.00 94.50 113 ALA A CA 1
ATOM 907 C C . ALA A 1 113 ? -12.930 6.105 2.930 1.00 94.50 113 ALA A C 1
ATOM 909 O O . ALA A 1 113 ? -12.502 6.018 4.078 1.00 94.50 113 ALA A O 1
ATOM 910 N N . GLU A 1 114 ? -14.196 5.816 2.623 1.00 93.62 114 GLU A N 1
ATOM 911 C CA . GLU A 1 114 ? -15.218 5.412 3.601 1.00 93.62 114 GLU A CA 1
ATOM 912 C C . GLU A 1 114 ? -15.204 3.916 3.946 1.00 93.62 114 GLU A C 1
ATOM 914 O O . GLU A 1 114 ? -16.049 3.457 4.704 1.00 93.62 114 GLU A O 1
ATOM 919 N N . TYR A 1 115 ? -14.256 3.142 3.404 1.00 95.19 115 TYR A N 1
ATOM 920 C CA . TYR A 1 115 ? -14.163 1.688 3.618 1.00 95.19 115 TYR A CA 1
ATOM 921 C C . TYR A 1 115 ? -15.449 0.913 3.272 1.00 95.19 115 TYR A C 1
ATOM 923 O O . TYR A 1 115 ? -15.698 -0.186 3.761 1.00 95.19 115 TYR A O 1
ATOM 931 N N . ASP A 1 116 ? -16.246 1.473 2.366 1.00 96.38 116 ASP A N 1
ATOM 932 C CA . ASP A 1 116 ? -17.466 0.877 1.846 1.00 96.38 116 ASP A CA 1
ATOM 933 C C . ASP A 1 116 ? -17.183 -0.226 0.807 1.00 96.38 116 ASP A C 1
ATOM 935 O O . ASP A 1 116 ? -16.049 -0.479 0.384 1.00 96.38 116 ASP A O 1
ATOM 939 N N . ALA A 1 117 ? -18.246 -0.874 0.324 1.00 96.88 117 ALA A N 1
ATOM 940 C CA . ALA A 1 117 ? -18.138 -1.916 -0.695 1.00 96.88 117 ALA A CA 1
ATOM 941 C C . ALA A 1 117 ? -17.431 -1.442 -1.981 1.00 96.88 117 ALA A C 1
ATOM 943 O O . ALA A 1 117 ? -16.799 -2.244 -2.671 1.00 96.88 117 ALA A O 1
ATOM 944 N N . LYS A 1 118 ? -17.522 -0.150 -2.321 1.00 96.81 118 LYS A N 1
ATOM 945 C CA . LYS A 1 118 ? -16.857 0.434 -3.493 1.00 96.81 118 LYS A CA 1
ATOM 946 C C . LYS A 1 118 ? -15.350 0.532 -3.272 1.00 96.81 118 LYS A C 1
ATOM 948 O O . LYS A 1 118 ? -14.587 0.211 -4.184 1.00 96.81 118 LYS A O 1
ATOM 953 N N . PHE A 1 119 ? -14.908 0.949 -2.090 1.00 96.94 119 PHE A N 1
ATOM 954 C CA . PHE A 1 119 ? -13.493 0.969 -1.743 1.00 96.94 119 PHE A CA 1
ATOM 955 C C . PHE A 1 119 ? -12.911 -0.440 -1.622 1.00 96.94 119 PHE A C 1
ATOM 957 O O . PHE A 1 119 ? -11.835 -0.688 -2.159 1.00 96.94 119 PHE A O 1
ATOM 964 N N . ILE A 1 120 ? -13.638 -1.384 -1.023 1.00 97.94 120 ILE A N 1
ATOM 965 C CA . ILE A 1 120 ? -13.183 -2.779 -0.912 1.00 97.94 120 ILE A CA 1
ATOM 966 C C . ILE A 1 120 ? -12.993 -3.402 -2.306 1.00 97.94 120 ILE A C 1
ATOM 968 O O . ILE A 1 120 ? -11.944 -3.974 -2.587 1.00 97.94 120 ILE A O 1
ATOM 972 N N . LYS A 1 121 ? -13.941 -3.200 -3.233 1.00 95.31 121 LYS A N 1
ATOM 973 C CA . LYS A 1 121 ? -13.782 -3.612 -4.644 1.00 95.31 121 LYS A CA 1
ATOM 974 C C . LYS A 1 121 ? -12.603 -2.929 -5.339 1.00 95.31 121 LYS A C 1
ATOM 976 O O . LYS A 1 121 ? -12.019 -3.480 -6.266 1.00 95.31 121 LYS A O 1
ATOM 981 N N . TYR A 1 122 ? -12.256 -1.715 -4.920 1.00 95.31 122 TYR A N 1
ATOM 982 C CA . TYR A 1 122 ? -11.080 -1.031 -5.436 1.00 95.31 122 TYR A CA 1
ATOM 983 C C . TYR A 1 122 ? -9.777 -1.659 -4.913 1.00 95.31 122 TYR A C 1
ATOM 985 O O . TYR A 1 122 ? -8.847 -1.804 -5.698 1.00 95.31 122 TYR A O 1
ATOM 993 N N . LEU A 1 123 ? -9.704 -2.068 -3.639 1.00 95.94 123 LEU A N 1
ATOM 994 C CA . LEU A 1 123 ? -8.555 -2.815 -3.096 1.00 95.94 123 LEU A CA 1
ATOM 995 C C . LEU A 1 123 ? -8.351 -4.145 -3.828 1.00 95.94 123 LEU A C 1
ATOM 997 O O . LEU A 1 123 ? -7.235 -4.455 -4.241 1.00 95.94 123 LEU A O 1
ATOM 1001 N N . ASP A 1 124 ? -9.443 -4.872 -4.049 1.00 94.69 124 ASP A N 1
ATOM 1002 C CA . ASP A 1 124 ? -9.462 -6.097 -4.845 1.00 94.69 124 ASP A CA 1
ATOM 1003 C C . ASP A 1 124 ? -8.898 -5.873 -6.258 1.00 94.69 124 ASP A C 1
ATOM 1005 O O . ASP A 1 124 ? -7.963 -6.555 -6.684 1.00 94.69 124 ASP A O 1
ATOM 1009 N N . TRP A 1 125 ? -9.388 -4.841 -6.954 1.00 93.50 125 TRP A N 1
ATOM 1010 C CA . TRP A 1 125 ? -8.875 -4.467 -8.271 1.00 93.50 125 TRP A CA 1
ATOM 1011 C C . TRP A 1 125 ? -7.375 -4.144 -8.248 1.00 93.50 125 TRP A C 1
ATOM 1013 O O . TRP A 1 125 ? -6.656 -4.570 -9.153 1.00 93.50 125 TRP A O 1
ATOM 1023 N N . VAL A 1 126 ? -6.881 -3.439 -7.221 1.00 92.88 126 VAL A N 1
ATOM 1024 C CA . VAL A 1 126 ? -5.444 -3.154 -7.076 1.00 92.88 126 VAL A CA 1
ATOM 1025 C C . VAL A 1 126 ? -4.643 -4.454 -6.963 1.00 92.88 126 VAL A C 1
ATOM 1027 O O . VAL A 1 126 ? -3.633 -4.580 -7.649 1.00 92.88 126 VAL A O 1
ATOM 1030 N N . GLY A 1 127 ? -5.086 -5.445 -6.184 1.00 91.75 127 GLY A N 1
ATOM 1031 C CA . GLY A 1 127 ? -4.431 -6.761 -6.145 1.00 91.75 127 GLY A CA 1
ATOM 1032 C C . GLY A 1 127 ? -4.446 -7.455 -7.510 1.00 91.75 127 GLY A C 1
ATOM 1033 O O . GLY A 1 127 ? -3.408 -7.890 -8.016 1.00 91.75 127 GLY A O 1
ATOM 1034 N N . LYS A 1 128 ? -5.610 -7.454 -8.166 1.00 90.94 128 LYS A N 1
ATOM 1035 C CA . LYS A 1 128 ? -5.844 -8.118 -9.454 1.00 90.94 128 LYS A CA 1
ATOM 1036 C C . LYS A 1 128 ? -4.930 -7.626 -10.577 1.00 90.94 128 LYS A C 1
ATOM 1038 O O . LYS A 1 128 ? -4.436 -8.428 -11.370 1.00 90.94 128 LYS A O 1
ATOM 1043 N N . ILE A 1 129 ? -4.686 -6.317 -10.671 1.00 88.81 129 ILE A N 1
ATOM 1044 C CA . ILE A 1 129 ? -3.902 -5.744 -11.779 1.00 88.81 129 ILE A CA 1
ATOM 1045 C C . ILE A 1 129 ? -2.408 -6.095 -11.732 1.00 88.81 129 ILE A C 1
ATOM 1047 O O . ILE A 1 129 ? -1.729 -5.909 -12.740 1.00 88.81 129 ILE A O 1
ATOM 1051 N N . HIS A 1 130 ? -1.880 -6.629 -10.626 1.00 90.81 130 HIS A N 1
ATOM 1052 C CA . HIS A 1 130 ? -0.451 -6.955 -10.501 1.00 90.81 130 HIS A CA 1
ATOM 1053 C C . HIS A 1 130 ? -0.076 -8.332 -11.066 1.00 90.81 130 HIS A C 1
ATOM 1055 O O . HIS A 1 130 ? 1.090 -8.561 -11.386 1.00 90.81 130 HIS A O 1
ATOM 1061 N N . THR A 1 131 ? -1.049 -9.215 -11.300 1.00 89.69 131 THR A N 1
ATOM 1062 C CA . THR A 1 131 ? -0.825 -10.565 -11.848 1.00 89.69 131 THR A CA 1
ATOM 1063 C C . THR A 1 131 ? -1.642 -10.825 -13.106 1.00 89.69 131 THR A C 1
ATOM 1065 O O . THR A 1 131 ? -2.478 -10.007 -13.484 1.00 89.69 131 THR A O 1
ATOM 1068 N N . SER A 1 132 ? -1.384 -11.937 -13.791 1.00 85.00 132 SER A N 1
ATOM 1069 C CA . SER A 1 132 ? -2.174 -12.347 -14.952 1.00 85.00 132 SER A CA 1
ATOM 1070 C C . SER A 1 132 ? -3.538 -12.844 -14.501 1.00 85.00 132 SER A C 1
ATOM 1072 O O . SER A 1 132 ? -3.634 -13.784 -13.720 1.00 85.00 132 SER A O 1
ATOM 1074 N N . THR A 1 133 ? -4.590 -12.227 -15.028 1.00 80.38 133 THR A N 1
ATOM 1075 C CA . THR A 1 133 ? -5.974 -12.678 -14.864 1.00 80.38 133 THR A CA 1
ATOM 1076 C C . THR A 1 133 ? -6.665 -12.693 -16.225 1.00 80.38 133 THR A C 1
ATOM 1078 O O . THR A 1 133 ? -6.224 -11.955 -17.112 1.00 80.38 133 THR A O 1
ATOM 1081 N N . PRO A 1 134 ? -7.721 -13.507 -16.420 1.00 79.00 134 PRO A N 1
ATOM 1082 C CA . PRO A 1 134 ? -8.397 -13.618 -17.714 1.00 79.00 134 PRO A CA 1
ATOM 1083 C C . PRO A 1 134 ? -8.860 -12.272 -18.286 1.00 79.00 134 PRO A C 1
ATOM 1085 O O . PRO A 1 134 ? -8.867 -12.080 -19.498 1.00 79.00 134 PRO A O 1
ATOM 1088 N N . GLU A 1 135 ? -9.214 -11.316 -17.425 1.00 76.69 135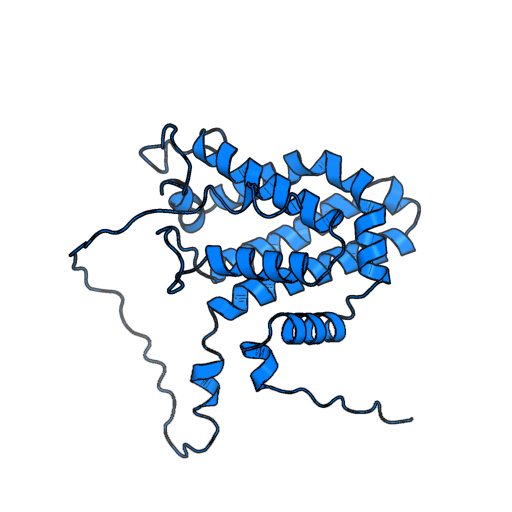 GLU A N 1
ATOM 1089 C CA . GLU A 1 135 ? -9.738 -10.010 -17.833 1.00 76.69 135 GLU A CA 1
ATOM 1090 C C . GLU A 1 135 ? -8.660 -8.921 -17.963 1.00 76.69 135 GLU A C 1
ATOM 1092 O O . GLU A 1 135 ? -8.957 -7.801 -18.399 1.00 76.69 135 GLU A O 1
ATOM 1097 N N . LYS A 1 136 ? -7.410 -9.203 -17.573 1.00 79.81 136 LYS A N 1
ATOM 1098 C CA . LYS A 1 136 ? -6.327 -8.213 -17.602 1.00 79.81 136 LYS A CA 1
ATOM 1099 C C . LYS A 1 136 ? -5.737 -8.076 -19.003 1.00 79.81 136 LYS A C 1
ATOM 1101 O O . LYS A 1 136 ? -5.316 -9.042 -19.625 1.00 79.81 136 LYS A O 1
ATOM 1106 N N . LYS A 1 137 ? -5.640 -6.824 -19.457 1.00 77.06 137 LYS A N 1
ATOM 1107 C CA . LYS A 1 137 ? -5.109 -6.453 -20.781 1.00 77.06 137 LYS A CA 1
ATOM 1108 C C . LYS A 1 137 ? -3.610 -6.163 -20.768 1.00 77.06 137 LYS A C 1
ATOM 1110 O O . LYS A 1 137 ? -2.919 -6.467 -21.738 1.00 77.06 137 LYS A O 1
ATOM 1115 N N . SER A 1 138 ? -3.113 -5.586 -19.675 1.00 81.38 138 SER A N 1
ATOM 1116 C CA . SER A 1 138 ? -1.691 -5.292 -19.525 1.00 81.38 138 SER A CA 1
ATOM 1117 C C . SER A 1 138 ? -0.856 -6.569 -19.467 1.00 81.38 138 SER A C 1
ATOM 1119 O O . SER A 1 138 ? -1.240 -7.545 -18.820 1.00 81.38 138 SER A O 1
ATOM 1121 N N . ARG A 1 139 ? 0.333 -6.532 -20.074 1.00 82.06 139 ARG A N 1
ATOM 1122 C CA . ARG A 1 139 ? 1.320 -7.626 -20.016 1.00 82.06 139 ARG A CA 1
ATOM 1123 C C . ARG A 1 139 ? 2.251 -7.542 -18.803 1.00 82.06 139 ARG A C 1
ATOM 1125 O O . ARG A 1 139 ? 3.024 -8.468 -18.574 1.00 82.06 139 ARG A O 1
ATOM 1132 N N . ILE A 1 140 ? 2.166 -6.459 -18.029 1.00 87.62 140 ILE A N 1
ATOM 1133 C CA . ILE A 1 140 ? 3.009 -6.242 -16.852 1.00 87.62 140 ILE A CA 1
ATOM 1134 C C . ILE A 1 140 ? 2.549 -7.167 -15.737 1.00 87.62 140 ILE A C 1
ATOM 1136 O O . ILE A 1 140 ? 1.512 -6.920 -15.132 1.00 87.62 140 ILE A O 1
ATOM 1140 N N . ASN A 1 141 ? 3.322 -8.201 -15.428 1.00 90.12 141 ASN A N 1
ATOM 1141 C CA . ASN A 1 141 ? 3.058 -9.104 -14.311 1.00 90.12 141 ASN A CA 1
ATOM 1142 C C . ASN A 1 141 ? 4.200 -9.035 -13.304 1.00 90.12 141 ASN A C 1
ATOM 1144 O O . ASN A 1 141 ? 5.362 -8.958 -13.695 1.00 90.12 141 ASN A O 1
ATOM 1148 N N . VAL A 1 142 ? 3.847 -9.057 -12.023 1.00 91.50 142 VAL A N 1
ATOM 1149 C CA . VAL A 1 142 ? 4.784 -9.009 -10.902 1.00 91.50 142 VAL A CA 1
ATOM 1150 C C . VAL A 1 142 ? 4.596 -10.272 -10.082 1.00 91.50 142 VAL A C 1
ATOM 1152 O O . VAL A 1 142 ? 3.476 -10.569 -9.672 1.00 91.50 142 VAL A O 1
ATOM 1155 N N . GLU A 1 143 ? 5.664 -11.022 -9.841 1.00 93.06 143 GLU A N 1
ATOM 1156 C CA . GLU A 1 143 ? 5.631 -12.210 -8.996 1.00 93.06 143 GLU A CA 1
ATOM 1157 C C . GLU A 1 143 ? 5.299 -11.846 -7.541 1.00 93.06 143 GLU A C 1
ATOM 1159 O O . GLU A 1 143 ? 5.800 -10.861 -6.994 1.00 93.06 143 GLU A O 1
ATOM 1164 N N . TYR A 1 144 ? 4.495 -12.683 -6.876 1.00 95.19 144 TYR A N 1
ATOM 1165 C CA . TYR A 1 144 ? 4.020 -12.412 -5.514 1.00 95.19 144 TYR A CA 1
ATOM 1166 C C . TYR A 1 144 ? 5.145 -12.189 -4.501 1.00 95.19 144 TYR A C 1
ATOM 1168 O O . TYR A 1 144 ? 4.992 -11.384 -3.588 1.00 95.19 144 TYR A O 1
ATOM 1176 N N . ILE A 1 145 ? 6.290 -12.864 -4.663 1.00 96.25 145 ILE A N 1
ATOM 1177 C CA . ILE A 1 145 ? 7.445 -12.689 -3.773 1.00 96.25 145 ILE A CA 1
ATOM 1178 C C . ILE A 1 145 ? 7.881 -11.219 -3.692 1.00 96.25 145 ILE A C 1
ATOM 1180 O O . ILE A 1 145 ? 8.213 -10.742 -2.609 1.00 96.25 145 ILE A O 1
ATOM 1184 N N . HIS A 1 146 ? 7.810 -10.482 -4.804 1.00 96.19 146 HIS A N 1
ATOM 1185 C CA . HIS A 1 146 ? 8.171 -9.069 -4.861 1.00 96.19 146 HIS A CA 1
ATOM 1186 C C . HIS A 1 146 ? 7.093 -8.181 -4.234 1.00 96.19 146 HIS A C 1
ATOM 1188 O O . HIS A 1 146 ? 7.429 -7.245 -3.512 1.00 96.19 146 HIS A O 1
ATOM 1194 N N . CYS A 1 147 ? 5.810 -8.504 -4.436 1.00 95.88 147 CYS A N 1
ATOM 1195 C CA . CYS A 1 147 ? 4.703 -7.829 -3.752 1.00 95.88 147 CYS A CA 1
ATOM 1196 C C . CYS A 1 147 ? 4.810 -7.998 -2.230 1.00 95.88 147 CYS A C 1
ATOM 1198 O O . CYS A 1 147 ? 4.832 -7.011 -1.501 1.00 95.88 147 CYS A O 1
ATOM 1200 N N . ASN A 1 148 ? 4.958 -9.237 -1.759 1.00 97.12 148 ASN A N 1
ATOM 1201 C CA . ASN A 1 148 ? 5.092 -9.568 -0.342 1.00 97.12 148 ASN A CA 1
ATOM 1202 C C . ASN A 1 148 ? 6.324 -8.894 0.289 1.00 97.12 148 ASN A C 1
ATOM 1204 O O . ASN A 1 148 ? 6.231 -8.317 1.371 1.00 97.12 148 ASN A O 1
ATOM 1208 N N . ALA A 1 149 ? 7.473 -8.913 -0.397 1.00 97.31 149 ALA A N 1
ATOM 1209 C CA . ALA A 1 149 ? 8.678 -8.225 0.067 1.00 97.31 149 ALA A CA 1
ATOM 1210 C C . ALA A 1 149 ? 8.482 -6.702 0.156 1.00 97.31 149 ALA A C 1
ATOM 1212 O O . ALA A 1 149 ? 8.929 -6.085 1.126 1.00 97.31 149 ALA A O 1
ATOM 1213 N N . LEU A 1 150 ? 7.788 -6.097 -0.816 1.00 97.25 150 LEU A N 1
ATOM 1214 C CA . LEU A 1 150 ? 7.476 -4.670 -0.789 1.00 97.25 150 LEU A CA 1
ATOM 1215 C C . LEU A 1 150 ? 6.537 -4.320 0.370 1.00 97.25 150 LEU A C 1
ATOM 1217 O O . LEU A 1 150 ? 6.807 -3.342 1.058 1.00 97.25 150 LEU A O 1
ATOM 1221 N N . PHE A 1 151 ? 5.492 -5.113 0.632 1.00 96.81 151 PHE A N 1
ATOM 1222 C CA . PHE A 1 151 ? 4.618 -4.907 1.795 1.00 96.81 151 PHE A CA 1
ATOM 1223 C C . PHE A 1 151 ? 5.393 -4.997 3.114 1.00 96.81 151 PHE A C 1
ATOM 1225 O O . PHE A 1 151 ? 5.211 -4.145 3.982 1.00 96.81 151 PHE A O 1
ATOM 1232 N N . GLY A 1 152 ? 6.298 -5.971 3.250 1.00 96.62 152 GLY A N 1
ATOM 1233 C CA . GLY A 1 152 ? 7.147 -6.107 4.437 1.00 96.62 152 GLY A CA 1
ATOM 1234 C C . GLY A 1 152 ? 8.068 -4.903 4.654 1.00 96.62 152 GLY A C 1
ATOM 1235 O O . GLY A 1 152 ? 8.133 -4.363 5.758 1.00 96.62 152 GLY A O 1
ATOM 1236 N N . TRP A 1 153 ? 8.739 -4.438 3.596 1.00 98.00 153 TRP A N 1
ATOM 1237 C CA . TRP A 1 153 ? 9.579 -3.239 3.672 1.00 98.00 153 TRP A CA 1
ATOM 1238 C C . TRP A 1 153 ? 8.755 -1.975 3.950 1.00 98.00 153 TRP A C 1
ATOM 1240 O O . TRP A 1 153 ? 9.118 -1.190 4.823 1.00 98.00 153 TRP A O 1
ATOM 1250 N N . LEU A 1 154 ? 7.632 -1.798 3.249 1.00 95.75 154 LEU A N 1
ATOM 1251 C CA . LEU A 1 154 ? 6.759 -0.634 3.390 1.00 95.75 154 LEU A CA 1
ATOM 1252 C C . LEU A 1 154 ? 6.152 -0.560 4.792 1.00 95.75 154 LEU A C 1
ATOM 1254 O O . LEU A 1 154 ? 6.018 0.532 5.330 1.00 95.75 154 LEU A O 1
ATOM 1258 N N . HIS A 1 155 ? 5.828 -1.701 5.402 1.00 96.38 155 HIS A N 1
ATOM 1259 C CA . HIS A 1 155 ? 5.354 -1.760 6.780 1.00 96.38 155 HIS A CA 1
ATOM 1260 C C . HIS A 1 155 ? 6.381 -1.188 7.764 1.00 96.38 155 HIS A C 1
ATOM 1262 O O . HIS A 1 155 ? 6.032 -0.301 8.539 1.00 96.38 155 HIS A O 1
ATOM 1268 N N . GLY A 1 156 ? 7.641 -1.632 7.701 1.00 96.94 156 GLY A N 1
ATOM 1269 C CA . GLY A 1 156 ? 8.707 -1.087 8.551 1.00 96.94 156 GLY A CA 1
ATOM 1270 C C . GLY A 1 156 ? 8.981 0.391 8.267 1.00 96.94 156 GLY A C 1
ATOM 1271 O O . GLY A 1 156 ? 9.034 1.204 9.185 1.00 96.94 156 GLY A O 1
ATOM 1272 N N . PHE A 1 157 ? 9.058 0.758 6.986 1.00 96.56 157 PHE A N 1
ATOM 1273 C CA . PHE A 1 157 ? 9.288 2.137 6.564 1.00 96.56 157 PHE A CA 1
ATOM 1274 C C . PHE A 1 157 ? 8.182 3.094 7.035 1.00 96.56 157 PHE A C 1
ATOM 1276 O O . PHE A 1 157 ? 8.475 4.172 7.556 1.00 96.56 157 PHE A O 1
ATOM 1283 N N . LEU A 1 158 ? 6.909 2.710 6.886 1.00 93.44 158 LEU A N 1
ATOM 1284 C CA . LEU A 1 158 ? 5.782 3.500 7.376 1.00 93.44 158 LEU A CA 1
ATOM 1285 C C . LEU A 1 158 ? 5.773 3.558 8.895 1.00 93.44 158 LEU A C 1
ATOM 1287 O O . LEU A 1 158 ? 5.534 4.635 9.428 1.00 93.44 158 LEU A O 1
ATOM 1291 N N . ALA A 1 159 ? 6.074 2.453 9.582 1.00 95.44 159 ALA A N 1
ATOM 1292 C CA . ALA A 1 159 ? 6.178 2.463 11.032 1.00 95.44 159 ALA A CA 1
ATOM 1293 C C . ALA A 1 159 ? 7.189 3.521 11.480 1.00 95.44 159 ALA A C 1
ATOM 1295 O O . ALA A 1 159 ? 6.797 4.450 12.170 1.00 95.44 159 ALA A O 1
ATOM 1296 N N . GLU A 1 160 ? 8.431 3.476 10.994 1.00 96.12 160 GLU A N 1
ATOM 1297 C CA . GLU A 1 160 ? 9.469 4.461 11.336 1.00 96.12 160 GLU A CA 1
ATOM 1298 C C . GLU A 1 160 ? 9.120 5.901 10.934 1.00 96.12 160 GLU A C 1
ATOM 1300 O O . GLU A 1 160 ? 9.480 6.845 11.637 1.00 96.12 160 GLU A O 1
ATOM 1305 N N . THR A 1 161 ? 8.454 6.088 9.793 1.00 93.88 161 THR A N 1
ATOM 1306 C CA . THR A 1 161 ? 8.083 7.418 9.286 1.00 93.88 161 THR A CA 1
ATOM 1307 C C . THR A 1 161 ? 6.985 8.046 10.141 1.00 93.88 161 THR A C 1
ATOM 1309 O O . THR A 1 161 ? 7.105 9.196 10.558 1.00 93.88 161 THR A O 1
ATOM 1312 N N . VAL A 1 162 ? 5.936 7.279 10.443 1.00 92.06 162 VAL A N 1
ATOM 1313 C CA . VAL A 1 162 ? 4.821 7.697 11.304 1.00 92.06 162 VAL A CA 1
ATOM 1314 C C . VAL A 1 162 ? 5.305 7.902 12.740 1.00 92.06 162 VAL A C 1
ATOM 1316 O O . VAL A 1 162 ? 4.866 8.831 13.413 1.00 92.06 162 VAL A O 1
ATOM 1319 N N . ASP A 1 163 ? 6.247 7.077 13.200 1.00 94.38 163 ASP A N 1
ATOM 1320 C CA . ASP A 1 163 ? 6.800 7.130 14.554 1.00 94.38 163 ASP A CA 1
ATOM 1321 C C . ASP A 1 163 ? 7.470 8.458 14.907 1.00 94.38 163 ASP A C 1
ATOM 1323 O O . ASP A 1 163 ? 7.486 8.869 16.069 1.00 94.38 163 ASP A O 1
ATOM 1327 N N . LYS A 1 164 ? 8.042 9.109 13.891 1.00 94.38 164 LYS A N 1
ATOM 1328 C CA . LYS A 1 164 ? 8.809 10.353 14.001 1.00 94.38 164 LYS A CA 1
ATOM 1329 C C . LYS A 1 164 ? 7.932 11.602 13.992 1.00 94.38 164 LYS A C 1
ATOM 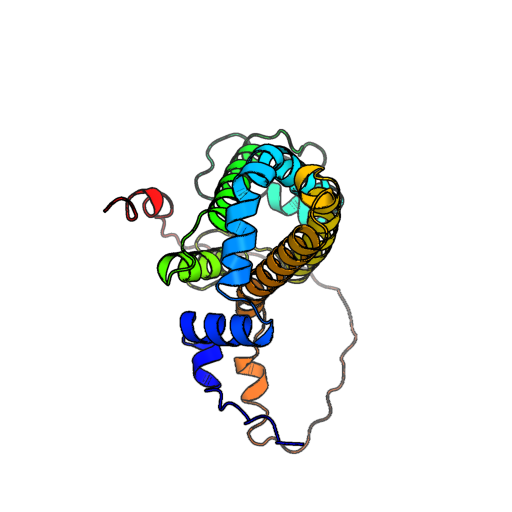1331 O O . LYS A 1 164 ? 8.465 12.691 14.172 1.00 94.38 164 LYS A O 1
ATOM 1336 N N . LEU A 1 165 ? 6.622 11.466 13.781 1.00 95.12 165 LEU A N 1
ATOM 1337 C CA . LEU A 1 165 ? 5.701 12.600 13.769 1.00 95.12 165 LEU A CA 1
ATOM 1338 C C . LEU A 1 165 ? 5.538 13.172 15.186 1.00 95.12 165 LEU A C 1
ATOM 1340 O O . LEU A 1 165 ? 5.014 12.463 16.054 1.00 95.12 165 LEU A O 1
ATOM 1344 N N . PRO A 1 166 ? 5.948 14.432 15.441 1.00 95.69 166 PRO A N 1
ATOM 1345 C CA . PRO A 1 166 ? 5.879 15.029 16.776 1.00 95.69 166 PRO A CA 1
ATOM 1346 C C . PRO A 1 166 ? 4.468 15.009 17.374 1.00 95.69 166 PRO A C 1
ATOM 1348 O O . PRO A 1 166 ? 4.293 14.745 18.566 1.00 95.69 166 PRO A O 1
ATOM 1351 N N . GLU A 1 167 ? 3.449 15.216 16.539 1.00 95.69 167 GLU A N 1
ATOM 1352 C CA . GLU A 1 167 ? 2.040 15.204 16.929 1.00 95.69 167 GLU A CA 1
ATOM 1353 C C . GLU A 1 167 ? 1.632 13.846 17.507 1.00 95.69 167 GLU A C 1
ATOM 1355 O O . GLU A 1 167 ? 0.946 13.787 18.526 1.00 95.69 167 GLU A O 1
ATOM 1360 N N . LEU A 1 168 ? 2.108 12.745 16.917 1.00 94.38 168 LEU A N 1
ATOM 1361 C CA . LEU A 1 168 ? 1.838 11.400 17.421 1.00 94.38 168 LEU A CA 1
ATOM 1362 C C . LEU A 1 168 ? 2.714 11.064 18.631 1.00 94.38 168 LEU A C 1
ATOM 1364 O O . LEU A 1 168 ? 2.225 10.461 19.585 1.00 94.38 168 LEU A O 1
ATOM 1368 N N . GLN A 1 169 ? 3.982 11.482 18.650 1.00 94.62 169 GLN A N 1
ATOM 1369 C CA . GLN A 1 169 ? 4.871 11.259 19.798 1.00 94.62 169 GLN A CA 1
ATOM 1370 C C . GLN A 1 169 ? 4.343 11.899 21.087 1.00 94.62 169 GLN A C 1
ATOM 1372 O O . GLN A 1 169 ? 4.522 11.335 22.167 1.00 94.62 169 GLN A O 1
ATOM 1377 N N . SER A 1 170 ? 3.639 13.028 20.973 1.00 94.94 170 SER A N 1
ATOM 1378 C CA . SER A 1 170 ? 3.007 13.699 22.114 1.00 94.94 170 SER A CA 1
ATOM 1379 C C . SER A 1 170 ? 1.839 12.918 22.738 1.00 94.94 170 SER A C 1
ATOM 1381 O O . SER A 1 170 ? 1.474 13.186 23.882 1.00 94.94 170 SER A O 1
ATOM 1383 N N . VAL A 1 171 ? 1.278 11.922 22.034 1.00 96.31 171 VAL A N 1
ATOM 1384 C CA . VAL A 1 171 ? 0.147 11.103 22.504 1.00 96.31 171 VAL A CA 1
ATOM 1385 C C . VAL A 1 171 ? 0.431 9.606 22.267 1.00 96.31 171 VAL A C 1
ATOM 1387 O O . VAL A 1 171 ? -0.039 9.031 21.278 1.00 96.31 171 VAL A O 1
ATOM 1390 N N . PRO A 1 172 ? 1.173 8.931 23.173 1.00 95.25 172 PRO A N 1
ATOM 1391 C CA . PRO A 1 172 ? 1.670 7.566 22.961 1.00 95.25 172 PRO A CA 1
ATOM 1392 C C . PRO A 1 172 ? 0.599 6.524 22.614 1.00 95.25 172 PRO A C 1
ATOM 1394 O O . PRO A 1 172 ? 0.837 5.651 21.780 1.00 95.25 172 PRO A O 1
ATOM 1397 N N . GLU A 1 173 ? -0.588 6.622 23.219 1.00 95.62 173 GLU A N 1
ATOM 1398 C CA . GLU A 1 173 ? -1.703 5.715 22.931 1.00 95.62 173 GLU A CA 1
ATOM 1399 C C . GLU A 1 173 ? -2.232 5.901 21.500 1.00 95.62 173 GLU A C 1
ATOM 1401 O O . GLU A 1 173 ? -2.430 4.919 20.782 1.00 95.62 173 GLU A O 1
ATOM 1406 N N . THR A 1 174 ? -2.410 7.150 21.057 1.00 96.25 174 THR A N 1
ATOM 1407 C CA . THR A 1 174 ? -2.822 7.468 19.682 1.00 96.25 174 THR A CA 1
ATOM 1408 C C . THR A 1 174 ? -1.768 7.000 18.691 1.00 96.25 174 THR A C 1
ATOM 1410 O O . THR A 1 174 ? -2.110 6.333 17.721 1.00 96.25 174 THR A O 1
ATOM 1413 N N . ARG A 1 175 ? -0.481 7.248 18.963 1.00 96.88 175 ARG A N 1
ATOM 1414 C CA . ARG A 1 175 ? 0.634 6.738 18.149 1.00 96.88 175 ARG A CA 1
ATOM 1415 C C . ARG A 1 175 ? 0.576 5.223 17.985 1.00 96.88 175 ARG A C 1
ATOM 1417 O O . ARG A 1 175 ? 0.611 4.735 16.858 1.00 96.88 175 ARG A O 1
ATOM 1424 N N . ALA A 1 176 ? 0.444 4.480 19.086 1.00 97.31 176 ALA A N 1
ATOM 1425 C CA . ALA A 1 176 ? 0.375 3.020 19.049 1.00 97.31 176 ALA A CA 1
ATOM 1426 C C . ALA A 1 176 ? -0.837 2.519 18.244 1.00 97.31 176 ALA A C 1
ATOM 1428 O O . ALA A 1 176 ? -0.691 1.625 17.409 1.00 97.31 176 ALA A O 1
ATOM 1429 N N . LYS A 1 177 ? -2.017 3.125 18.443 1.00 97.44 177 LYS A N 1
ATOM 1430 C CA . LYS A 1 177 ? -3.235 2.796 17.683 1.00 97.44 177 LYS A CA 1
ATOM 1431 C C . LYS A 1 177 ? -3.079 3.089 16.192 1.00 97.44 177 LYS A C 1
ATOM 1433 O O . LYS A 1 177 ? -3.425 2.238 15.380 1.00 97.44 177 LYS A O 1
ATOM 1438 N N . THR A 1 178 ? -2.513 4.237 15.828 1.00 97.75 178 THR A N 1
ATOM 1439 C CA . THR A 1 178 ? -2.270 4.623 14.431 1.00 97.75 178 THR A CA 1
ATOM 1440 C C . THR A 1 178 ? -1.302 3.661 13.743 1.00 97.75 178 THR A C 1
ATOM 1442 O O . THR A 1 178 ? -1.596 3.171 12.652 1.00 97.75 178 THR A O 1
ATOM 1445 N N . LEU A 1 179 ? -0.180 3.321 14.388 1.00 97.94 179 LEU A N 1
ATOM 1446 C CA . LEU A 1 179 ? 0.787 2.350 13.862 1.00 97.94 179 LEU A CA 1
ATOM 1447 C C . LEU A 1 179 ? 0.150 0.966 13.657 1.00 97.94 179 LEU A C 1
ATOM 1449 O O . LEU A 1 179 ? 0.306 0.359 12.596 1.00 97.94 179 LEU A O 1
ATOM 1453 N N . ALA A 1 180 ? -0.617 0.488 14.641 1.00 98.31 180 ALA A N 1
ATOM 1454 C CA . ALA A 1 180 ? -1.330 -0.782 14.539 1.00 98.31 180 ALA A CA 1
ATOM 1455 C C . ALA A 1 180 ? -2.379 -0.771 13.413 1.00 98.31 180 ALA A C 1
ATOM 1457 O O . ALA A 1 180 ? -2.474 -1.740 12.659 1.00 98.31 180 ALA A O 1
ATOM 1458 N N . ALA A 1 181 ? -3.126 0.325 13.258 1.00 98.44 181 ALA A N 1
ATOM 1459 C CA . ALA A 1 181 ? -4.133 0.476 12.213 1.00 98.44 181 ALA A CA 1
ATOM 1460 C C . ALA A 1 181 ? -3.516 0.399 10.805 1.00 98.44 181 ALA A C 1
ATOM 1462 O O . ALA A 1 181 ? -4.002 -0.357 9.960 1.00 98.44 181 ALA A O 1
ATOM 1463 N N . PHE A 1 182 ? -2.401 1.101 10.564 1.00 97.69 182 PHE A N 1
ATOM 1464 C CA . PHE A 1 182 ? -1.671 1.007 9.294 1.00 97.69 182 PHE A CA 1
ATOM 1465 C C . PHE A 1 182 ? -1.104 -0.394 9.045 1.00 97.69 182 PHE A C 1
ATOM 1467 O O . PHE A 1 182 ? -1.194 -0.892 7.923 1.00 97.69 182 PHE A O 1
ATOM 1474 N N . SER A 1 183 ? -0.574 -1.055 10.079 1.00 98.25 183 SER A N 1
ATOM 1475 C CA . SER A 1 183 ? -0.087 -2.436 9.978 1.00 98.25 183 SER A CA 1
ATOM 1476 C C . SER A 1 183 ? -1.186 -3.389 9.502 1.00 98.25 183 SER A C 1
ATOM 1478 O O . SER A 1 183 ? -1.025 -4.087 8.499 1.00 98.25 183 SER A O 1
ATOM 1480 N N . LYS A 1 184 ? -2.349 -3.362 10.161 1.00 98.69 184 LYS A N 1
ATOM 1481 C CA . LYS A 1 184 ? -3.513 -4.181 9.792 1.00 98.69 184 LYS A CA 1
ATOM 1482 C C . LYS A 1 184 ? -3.985 -3.884 8.369 1.00 98.69 184 LYS A C 1
ATOM 1484 O O . LYS A 1 184 ? -4.235 -4.813 7.604 1.00 98.69 184 LYS A O 1
ATOM 1489 N N . LEU A 1 185 ? -4.060 -2.606 7.989 1.00 98.00 185 LEU A N 1
ATOM 1490 C CA . LEU A 1 185 ? -4.458 -2.195 6.642 1.00 98.00 185 LEU A CA 1
ATOM 1491 C C . LEU A 1 185 ? -3.495 -2.715 5.563 1.00 98.00 185 LEU A C 1
ATOM 1493 O O . LEU A 1 185 ? -3.939 -3.118 4.487 1.00 98.00 185 LEU A O 1
ATOM 1497 N N . LEU A 1 186 ? -2.184 -2.714 5.818 1.00 97.50 186 LEU A N 1
ATOM 1498 C CA . LEU A 1 186 ? -1.193 -3.283 4.898 1.00 97.50 186 LEU A CA 1
ATOM 1499 C C . LEU A 1 186 ? -1.368 -4.793 4.742 1.00 97.50 186 LEU A C 1
ATOM 1501 O O . LEU A 1 186 ? -1.305 -5.296 3.624 1.00 97.50 186 LEU A O 1
ATOM 1505 N N . TRP A 1 187 ? -1.641 -5.516 5.829 1.00 97.88 187 TRP A N 1
ATOM 1506 C CA . TRP A 1 187 ? -1.870 -6.960 5.760 1.00 97.88 187 TRP A CA 1
ATOM 1507 C C . TRP A 1 187 ? -3.177 -7.327 5.055 1.00 97.88 187 TRP A C 1
ATOM 1509 O O . TRP A 1 187 ? -3.195 -8.298 4.300 1.00 97.88 187 TRP A O 1
ATOM 1519 N N . ILE A 1 188 ? -4.234 -6.524 5.214 1.00 98.38 188 ILE A N 1
ATOM 1520 C CA . ILE A 1 188 ? -5.470 -6.667 4.428 1.00 98.38 188 ILE A CA 1
ATOM 1521 C C . ILE A 1 188 ? -5.184 -6.457 2.935 1.00 98.38 188 ILE A C 1
ATOM 1523 O O . ILE A 1 188 ? -5.624 -7.249 2.107 1.00 98.38 188 ILE A O 1
ATOM 1527 N N . GLN A 1 189 ? -4.416 -5.425 2.571 1.00 97.75 189 GLN A N 1
ATOM 1528 C CA . GLN A 1 189 ? -3.997 -5.228 1.178 1.00 97.75 189 GLN A CA 1
ATOM 1529 C C . GLN A 1 189 ? -3.173 -6.414 0.666 1.00 97.75 189 GLN A C 1
ATOM 1531 O O . GLN A 1 189 ? -3.426 -6.906 -0.430 1.00 97.75 189 GLN A O 1
ATOM 1536 N N . ASN A 1 190 ? -2.221 -6.910 1.456 1.00 97.56 190 ASN A N 1
ATOM 1537 C CA . ASN A 1 190 ? -1.406 -8.056 1.074 1.00 97.56 190 ASN A CA 1
ATOM 1538 C C . ASN A 1 190 ? -2.254 -9.323 0.850 1.00 97.56 190 ASN A C 1
ATOM 1540 O O . ASN A 1 190 ? -1.980 -10.068 -0.087 1.00 97.56 190 ASN A O 1
ATOM 1544 N N . ASP A 1 191 ? -3.307 -9.545 1.643 1.00 97.56 191 ASP A N 1
ATOM 1545 C CA . ASP A 1 191 ? -4.261 -10.642 1.427 1.00 97.56 191 ASP A CA 1
ATOM 1546 C C . ASP A 1 191 ? -4.981 -10.535 0.068 1.00 97.56 191 ASP A C 1
ATOM 1548 O O . ASP A 1 191 ? -5.034 -11.519 -0.679 1.00 97.56 191 ASP A O 1
ATOM 1552 N N . PHE A 1 192 ? -5.440 -9.334 -0.305 1.00 95.88 192 PHE A N 1
ATOM 1553 C CA . PHE A 1 192 ? -6.024 -9.076 -1.629 1.00 95.88 192 PHE A CA 1
ATOM 1554 C C . PHE A 1 192 ? -5.050 -9.312 -2.778 1.00 95.88 192 PHE A C 1
ATOM 1556 O O . PHE A 1 192 ? -5.465 -9.707 -3.861 1.00 95.88 192 PHE A O 1
ATOM 1563 N N . PHE A 1 193 ? -3.754 -9.081 -2.579 1.00 95.06 193 PHE A N 1
ATOM 1564 C CA . PHE A 1 193 ? -2.766 -9.475 -3.578 1.00 95.06 193 PHE A CA 1
ATOM 1565 C C . PHE A 1 193 ? -2.661 -10.996 -3.606 1.00 95.06 193 PHE A C 1
ATOM 1567 O O . PHE A 1 193 ? -2.885 -11.607 -4.648 1.00 95.06 193 PHE A O 1
ATOM 1574 N N . ALA A 1 194 ? -2.378 -11.610 -2.455 1.00 94.62 194 ALA A N 1
ATOM 1575 C CA . ALA A 1 194 ? -2.104 -13.033 -2.310 1.00 94.62 194 ALA A CA 1
ATOM 1576 C C . ALA A 1 194 ? -3.186 -13.923 -2.927 1.00 94.62 194 ALA A C 1
ATOM 1578 O O . ALA A 1 194 ? -2.859 -14.932 -3.553 1.00 94.62 194 ALA A O 1
ATOM 1579 N N . MET A 1 195 ? -4.462 -13.553 -2.806 1.00 91.31 195 MET A N 1
ATOM 1580 C CA . MET A 1 195 ? -5.562 -14.370 -3.323 1.00 91.31 195 MET A CA 1
ATOM 1581 C C . MET A 1 195 ? -5.497 -14.634 -4.832 1.00 91.31 195 MET A C 1
ATOM 1583 O O . MET A 1 195 ? -5.950 -15.684 -5.270 1.00 91.31 195 MET A O 1
ATOM 1587 N N . TYR A 1 196 ? -4.889 -13.738 -5.616 1.00 90.12 196 TYR A N 1
ATOM 1588 C CA . TYR A 1 196 ? -4.729 -13.920 -7.062 1.00 90.12 196 TYR A CA 1
ATOM 1589 C C . TYR A 1 196 ? -3.485 -14.728 -7.456 1.00 90.12 196 TYR A C 1
ATOM 1591 O O . TYR A 1 196 ? -3.323 -15.090 -8.621 1.00 90.12 196 TYR A O 1
ATOM 1599 N N . TYR A 1 197 ? -2.591 -15.007 -6.508 1.00 89.75 197 TYR A N 1
ATOM 1600 C CA . TYR A 1 197 ? -1.383 -15.809 -6.733 1.00 89.75 197 TYR A CA 1
ATOM 1601 C C . TYR A 1 197 ? -1.481 -17.202 -6.119 1.00 89.75 197 TYR A C 1
ATOM 1603 O O . TYR A 1 197 ? -0.825 -18.141 -6.575 1.00 89.75 197 TYR A O 1
ATOM 1611 N N . LEU A 1 198 ? -2.266 -17.338 -5.054 1.00 85.44 198 LEU A N 1
ATOM 1612 C CA . LEU A 1 198 ? -2.410 -18.576 -4.316 1.00 85.44 198 LEU A CA 1
ATOM 1613 C C . LEU A 1 198 ? -3.543 -19.416 -4.907 1.00 85.44 198 LEU A C 1
ATOM 1615 O O . LEU A 1 198 ? -4.713 -19.085 -4.763 1.00 85.44 198 LEU A O 1
ATOM 1619 N N . ARG A 1 199 ? -3.190 -20.572 -5.472 1.00 69.94 199 ARG A N 1
ATOM 1620 C CA . ARG A 1 199 ? -4.139 -21.607 -5.917 1.00 69.94 199 ARG A CA 1
ATOM 1621 C C . ARG A 1 199 ? -4.627 -22.453 -4.738 1.00 69.94 199 ARG A C 1
ATOM 1623 O O . ARG A 1 199 ? -4.297 -23.632 -4.593 1.00 69.94 199 ARG A O 1
ATOM 1630 N N . ASN A 1 200 ? -5.243 -21.794 -3.762 1.00 63.97 200 ASN A N 1
ATOM 1631 C CA . ASN A 1 200 ? -5.681 -22.446 -2.523 1.00 63.97 200 ASN A CA 1
ATOM 1632 C C . ASN A 1 200 ? -6.965 -23.261 -2.717 1.00 63.97 200 ASN A C 1
ATOM 1634 O O . ASN A 1 200 ? -7.191 -24.218 -1.981 1.00 63.97 200 ASN A O 1
ATOM 1638 N N . ASP A 1 201 ? -7.757 -22.900 -3.718 1.00 61.59 201 ASP A N 1
ATOM 1639 C CA . ASP A 1 201 ? -8.860 -23.677 -4.269 1.00 61.59 201 ASP A CA 1
ATOM 1640 C C . ASP A 1 201 ? -8.371 -25.007 -4.869 1.00 61.59 201 ASP A C 1
ATOM 1642 O O . ASP A 1 201 ? -8.856 -26.063 -4.468 1.00 61.59 201 ASP A O 1
ATOM 1646 N N . GLU A 1 202 ? -7.334 -24.996 -5.717 1.00 57.19 202 GLU A N 1
ATOM 1647 C CA . GLU A 1 202 ? -6.774 -26.217 -6.329 1.00 57.19 202 GLU A CA 1
ATOM 1648 C C . GLU A 1 202 ? -6.175 -27.185 -5.291 1.00 57.19 202 GLU A C 1
ATOM 1650 O O . GLU A 1 202 ? -6.281 -28.404 -5.428 1.00 57.19 202 GLU A O 1
ATOM 1655 N N . ARG A 1 203 ? -5.557 -26.660 -4.223 1.00 49.50 203 ARG A N 1
ATOM 1656 C CA . ARG A 1 203 ? -4.897 -27.474 -3.185 1.00 49.50 203 ARG A CA 1
ATOM 1657 C C . ARG A 1 203 ? -5.860 -28.163 -2.217 1.00 49.50 203 ARG A C 1
ATOM 1659 O O . ARG A 1 203 ? -5.470 -29.157 -1.612 1.00 49.50 203 ARG A O 1
ATOM 1666 N N . PHE A 1 204 ? -7.092 -27.677 -2.074 1.00 46.47 204 PHE A N 1
ATOM 1667 C CA . PHE A 1 204 ? -8.080 -28.263 -1.157 1.00 46.47 204 PHE A CA 1
ATOM 1668 C C . PHE A 1 204 ? -8.974 -29.322 -1.804 1.00 46.47 204 PHE A C 1
ATOM 1670 O O . PHE A 1 204 ? -9.461 -30.208 -1.107 1.00 46.47 204 PHE A O 1
ATOM 1677 N N . VAL A 1 205 ? -9.125 -29.308 -3.134 1.00 51.62 205 VAL A N 1
ATOM 1678 C CA . VAL A 1 205 ? -9.783 -30.407 -3.872 1.00 51.62 205 VAL A CA 1
ATOM 1679 C C . VAL A 1 205 ? -9.033 -31.741 -3.672 1.00 51.62 205 VAL A C 1
ATOM 1681 O O . VAL A 1 205 ? -9.612 -32.809 -3.832 1.00 51.62 205 VAL A O 1
ATOM 1684 N N . GLY A 1 206 ? -7.759 -31.700 -3.259 1.00 44.97 206 GLY A N 1
ATOM 1685 C CA . GLY A 1 206 ? -6.974 -32.882 -2.889 1.00 44.97 206 GLY A CA 1
ATOM 1686 C C . GLY A 1 206 ? -7.233 -33.451 -1.485 1.00 44.97 206 GLY A C 1
ATOM 1687 O O . GLY A 1 206 ? -6.795 -34.569 -1.222 1.00 44.97 206 GLY A O 1
ATOM 1688 N N . ASP A 1 207 ? -7.932 -32.730 -0.601 1.00 46.66 207 ASP A N 1
ATOM 1689 C CA . ASP A 1 207 ? -8.121 -33.123 0.810 1.00 46.66 207 ASP A CA 1
ATOM 1690 C C . ASP A 1 207 ? -9.479 -33.801 1.079 1.00 46.66 207 ASP A C 1
ATOM 1692 O O . ASP A 1 207 ? -9.765 -34.254 2.182 1.00 46.66 207 ASP A O 1
ATOM 1696 N N . THR A 1 208 ? -10.320 -33.955 0.052 1.00 46.12 208 THR A N 1
ATOM 1697 C CA . THR A 1 208 ? -11.575 -34.724 0.137 1.00 46.12 208 THR A CA 1
ATOM 1698 C C . THR A 1 208 ? -11.411 -36.214 -0.193 1.00 46.12 208 THR A C 1
ATOM 1700 O O . THR A 1 208 ? -12.407 -36.917 -0.349 1.00 46.12 208 THR A O 1
ATOM 1703 N N . GLY A 1 209 ? -10.177 -36.737 -0.229 1.00 47.47 209 GLY A N 1
ATOM 1704 C CA . GLY A 1 209 ? -9.934 -38.186 -0.223 1.00 47.47 209 GLY A CA 1
ATOM 1705 C C . GLY A 1 209 ? -8.956 -38.705 -1.274 1.00 47.47 209 GLY A C 1
ATOM 1706 O O . GLY A 1 209 ? -9.336 -39.479 -2.151 1.00 47.47 209 GLY A O 1
ATOM 1707 N N . ARG A 1 210 ? -7.665 -38.387 -1.135 1.00 34.41 210 ARG A N 1
ATOM 1708 C CA . ARG A 1 210 ? -6.597 -39.215 -1.717 1.00 34.41 210 ARG A CA 1
ATOM 1709 C C . ARG A 1 210 ? -5.684 -39.751 -0.623 1.00 34.41 210 ARG A C 1
ATOM 1711 O O . ARG A 1 210 ? -4.738 -39.107 -0.185 1.00 34.41 210 ARG A O 1
ATOM 1718 N N . THR A 1 211 ? -5.971 -40.977 -0.202 1.00 39.88 211 THR A N 1
ATOM 1719 C CA . THR A 1 211 ? -4.994 -41.844 0.447 1.00 39.88 211 THR A CA 1
ATOM 1720 C C . THR A 1 211 ? -3.865 -42.176 -0.538 1.00 39.88 211 THR A C 1
ATOM 1722 O O . THR A 1 211 ? -4.100 -42.540 -1.686 1.00 39.88 211 THR A O 1
ATOM 1725 N N . THR A 1 212 ? -2.632 -42.092 -0.034 1.00 42.53 212 THR A N 1
ATOM 1726 C CA . THR A 1 212 ? -1.357 -42.570 -0.608 1.00 42.53 212 THR A CA 1
ATOM 1727 C C . THR A 1 212 ? -0.764 -41.810 -1.806 1.00 42.53 212 THR A C 1
ATOM 1729 O O . THR A 1 212 ? -1.287 -41.807 -2.913 1.00 42.53 212 THR A O 1
ATOM 1732 N N . GLY A 1 213 ? 0.421 -41.229 -1.585 1.00 34.09 213 GLY A N 1
ATOM 1733 C CA . GLY A 1 213 ? 1.297 -40.720 -2.643 1.00 34.09 213 GLY A CA 1
ATOM 1734 C C . GLY A 1 213 ? 2.269 -39.669 -2.120 1.00 34.09 213 GLY A C 1
ATOM 1735 O O . GLY A 1 213 ? 1.984 -38.480 -2.188 1.00 34.09 213 GLY A O 1
ATOM 1736 N N . GLY A 1 214 ? 3.399 -40.108 -1.558 1.00 31.95 214 GLY A N 1
ATOM 1737 C CA . GLY A 1 214 ? 4.425 -39.227 -1.001 1.00 31.95 214 GLY A CA 1
ATOM 1738 C C . GLY A 1 214 ? 4.898 -38.160 -1.992 1.00 31.95 214 GLY A C 1
ATOM 1739 O O . GLY A 1 214 ? 5.245 -38.464 -3.134 1.00 31.95 214 GLY A O 1
ATOM 1740 N N . TYR A 1 215 ? 4.952 -36.910 -1.536 1.00 33.47 215 TYR A N 1
ATOM 1741 C CA . TYR A 1 215 ? 5.585 -35.829 -2.279 1.00 33.47 215 TYR A CA 1
ATOM 1742 C C . TYR A 1 215 ? 7.092 -36.093 -2.362 1.00 33.47 215 TYR A C 1
ATOM 1744 O O . TYR A 1 215 ? 7.836 -35.851 -1.413 1.00 33.47 215 TYR A O 1
ATOM 1752 N N . LYS A 1 216 ? 7.558 -36.579 -3.516 1.00 31.25 216 LYS A N 1
ATOM 1753 C CA . LYS A 1 216 ? 8.958 -36.412 -3.909 1.00 31.25 216 LYS A CA 1
ATOM 1754 C C . LYS A 1 216 ? 9.138 -34.963 -4.355 1.00 31.25 216 LYS A C 1
ATOM 1756 O O . LYS A 1 216 ? 8.642 -34.569 -5.407 1.00 31.25 216 LYS A O 1
ATOM 1761 N N . LEU A 1 217 ? 9.845 -34.175 -3.547 1.00 29.84 217 LEU A N 1
ATOM 1762 C CA . LEU A 1 217 ? 10.442 -32.922 -3.999 1.00 29.84 217 LEU A CA 1
ATOM 1763 C C . LEU A 1 217 ? 11.453 -33.252 -5.105 1.00 29.84 217 LEU A C 1
ATOM 1765 O O . LEU A 1 217 ? 12.560 -33.707 -4.826 1.00 29.84 217 LEU A O 1
ATOM 1769 N N . ASN A 1 218 ? 11.072 -33.030 -6.362 1.00 30.42 218 ASN A N 1
ATOM 1770 C CA . ASN A 1 218 ? 12.031 -32.972 -7.458 1.00 30.42 218 ASN A CA 1
ATOM 1771 C C . ASN A 1 218 ? 12.773 -31.636 -7.368 1.00 30.42 218 ASN A C 1
ATOM 1773 O O . ASN A 1 218 ? 12.340 -30.619 -7.903 1.00 30.42 218 ASN A O 1
ATOM 1777 N N . VAL A 1 219 ? 13.904 -31.653 -6.671 1.00 41.06 219 VAL A N 1
ATOM 1778 C CA . VAL A 1 219 ? 14.986 -30.704 -6.919 1.00 41.06 219 VAL A CA 1
ATOM 1779 C C . VAL A 1 219 ? 15.639 -31.152 -8.220 1.00 41.06 219 VAL A C 1
ATOM 1781 O O . VAL A 1 219 ? 16.275 -32.198 -8.212 1.00 41.06 219 VAL A O 1
ATOM 1784 N N . LEU A 1 220 ? 15.464 -30.417 -9.325 1.00 31.58 220 LEU A N 1
ATOM 1785 C CA . LEU A 1 220 ? 16.372 -30.485 -10.477 1.00 31.58 220 LEU A CA 1
ATOM 1786 C C . LEU A 1 220 ? 16.114 -29.374 -11.505 1.00 31.58 220 LEU A C 1
ATOM 1788 O O . LEU A 1 220 ? 15.035 -29.270 -12.075 1.00 31.58 220 LEU A O 1
ATOM 1792 N N . GLY A 1 221 ? 17.187 -28.630 -11.783 1.00 28.09 221 GLY A N 1
ATOM 1793 C CA . GLY A 1 221 ? 17.650 -28.411 -13.153 1.00 28.09 221 GLY A CA 1
ATOM 1794 C C . GLY A 1 221 ? 16.981 -27.294 -13.944 1.00 28.09 221 GLY A C 1
ATOM 1795 O O . GLY A 1 221 ? 16.077 -27.539 -14.733 1.00 28.09 221 GLY A O 1
ATOM 1796 N N . ILE A 1 222 ? 17.522 -26.079 -13.836 1.00 30.16 222 ILE A N 1
ATOM 1797 C CA . ILE A 1 222 ? 17.354 -25.058 -14.873 1.00 30.16 222 ILE A CA 1
ATOM 1798 C C . ILE A 1 222 ? 18.283 -25.424 -16.036 1.00 30.16 222 ILE A C 1
ATOM 1800 O O . ILE A 1 222 ? 19.496 -25.259 -15.940 1.00 30.16 222 ILE A O 1
ATOM 1804 N N . SER A 1 223 ? 17.707 -25.887 -17.143 1.00 31.39 223 SER A N 1
ATOM 1805 C CA . SER A 1 223 ? 18.282 -25.719 -18.479 1.00 31.39 223 SER A CA 1
ATOM 1806 C C . SER A 1 223 ? 17.185 -25.845 -19.533 1.00 31.39 223 SER A C 1
ATOM 1808 O O . SER A 1 223 ? 16.486 -26.856 -19.551 1.00 31.39 223 SER A O 1
ATOM 1810 N N . GLY A 1 224 ? 17.093 -24.876 -20.445 1.00 28.34 224 GLY A N 1
ATOM 1811 C CA . GLY A 1 224 ? 16.457 -25.087 -21.748 1.00 28.34 224 GLY A CA 1
ATOM 1812 C C . GLY A 1 224 ? 15.504 -23.985 -22.193 1.00 28.34 224 GLY A C 1
ATOM 1813 O O . GLY A 1 224 ? 14.361 -23.929 -21.759 1.00 28.34 224 GLY A O 1
ATOM 1814 N N . GLU A 1 225 ? 16.002 -23.143 -23.096 1.00 34.41 225 GLU A N 1
ATOM 1815 C CA . GLU A 1 225 ? 15.293 -22.117 -23.863 1.00 34.41 225 GLU A CA 1
ATOM 1816 C C . GLU A 1 225 ? 14.302 -22.677 -24.906 1.00 34.41 225 GLU A C 1
ATOM 1818 O O . GLU A 1 225 ? 14.358 -23.856 -25.261 1.00 34.41 225 GLU A O 1
ATOM 1823 N N . LYS A 1 226 ? 13.552 -21.727 -25.507 1.00 30.92 226 LYS A N 1
ATOM 1824 C CA . LYS A 1 226 ? 12.702 -21.742 -26.727 1.00 30.92 226 LYS A CA 1
ATOM 1825 C C . LYS A 1 226 ? 11.207 -21.768 -26.384 1.00 30.92 226 LYS A C 1
ATOM 1827 O O . LYS A 1 226 ? 10.749 -22.656 -25.690 1.00 30.92 226 LYS A O 1
ATOM 1832 N N . GLY A 1 227 ? 10.352 -20.852 -26.828 1.00 25.55 227 GLY A N 1
ATOM 1833 C CA . GLY A 1 227 ? 10.437 -19.814 -27.853 1.00 25.55 227 GLY A CA 1
ATOM 1834 C C . GLY A 1 227 ? 9.018 -19.583 -28.410 1.00 25.55 227 GLY A C 1
ATOM 1835 O O . GLY A 1 227 ? 8.265 -20.539 -28.536 1.00 25.55 227 GLY A O 1
ATOM 1836 N N . LEU A 1 228 ? 8.683 -18.307 -28.649 1.00 26.83 228 LEU A N 1
ATOM 1837 C CA . LEU A 1 228 ? 7.640 -17.670 -29.494 1.00 26.83 228 LEU A CA 1
ATOM 1838 C C . LEU A 1 228 ? 6.769 -18.575 -30.415 1.00 26.83 228 LEU A C 1
ATOM 1840 O O . LEU A 1 228 ? 7.270 -19.554 -30.940 1.00 26.83 228 LEU A O 1
ATOM 1844 N N . ALA A 1 229 ? 5.518 -18.301 -30.821 1.00 25.98 229 ALA A N 1
ATOM 1845 C CA . ALA A 1 229 ? 4.647 -17.118 -30.966 1.00 25.98 229 ALA A CA 1
ATOM 1846 C C . ALA A 1 229 ? 3.187 -17.635 -31.164 1.00 25.98 229 ALA A C 1
ATOM 1848 O O . ALA A 1 229 ? 2.995 -18.785 -31.548 1.00 25.98 229 ALA A O 1
ATOM 1849 N N . THR A 1 230 ? 2.104 -16.876 -30.953 1.00 26.38 230 THR A N 1
ATOM 1850 C CA . THR A 1 230 ? 1.480 -16.013 -31.983 1.00 26.38 230 THR A CA 1
ATOM 1851 C C . THR A 1 230 ? 0.314 -15.228 -31.369 1.00 26.38 230 THR A C 1
ATOM 1853 O O . THR A 1 230 ? -0.444 -15.735 -30.547 1.00 26.38 230 THR A O 1
ATOM 1856 N N . VAL A 1 231 ? 0.205 -13.969 -31.790 1.00 22.70 231 VAL A N 1
ATOM 1857 C CA . VAL A 1 231 ? -0.777 -12.948 -31.413 1.00 22.70 231 VAL A CA 1
ATOM 1858 C C . VAL A 1 231 ? -2.005 -13.033 -32.324 1.00 22.70 231 VAL A C 1
ATOM 1860 O O . VAL A 1 231 ? -1.847 -13.072 -33.540 1.00 22.70 231 VAL A O 1
ATOM 1863 N N . MET A 1 232 ? -3.211 -12.921 -31.760 1.00 22.14 232 MET A N 1
ATOM 1864 C CA . MET A 1 232 ? -4.330 -12.254 -32.434 1.00 22.14 232 MET A CA 1
ATOM 1865 C C . MET A 1 232 ? -4.987 -11.235 -31.495 1.00 22.14 232 MET A C 1
ATOM 1867 O O . MET A 1 232 ? -5.115 -11.434 -30.291 1.00 22.14 232 MET A O 1
ATOM 1871 N N . VAL A 1 233 ? -5.271 -10.089 -32.103 1.00 25.05 233 VAL A N 1
ATOM 1872 C CA . VAL A 1 233 ? -5.651 -8.775 -31.573 1.00 25.05 233 VAL A CA 1
ATOM 1873 C C . VAL A 1 233 ? -7.066 -8.785 -30.993 1.00 25.05 233 VAL A C 1
ATOM 1875 O O . VAL A 1 233 ? -7.917 -9.408 -31.599 1.00 25.05 233 VAL A O 1
ATOM 1878 N N . PHE A 1 234 ? -7.327 -8.056 -29.897 1.00 24.47 234 PHE A N 1
ATOM 1879 C CA . PHE A 1 234 ? -8.412 -7.057 -29.796 1.00 24.47 234 PHE A CA 1
ATOM 1880 C C . PHE A 1 234 ? -8.222 -6.159 -28.564 1.00 24.47 234 PHE A C 1
ATOM 1882 O O . PHE A 1 234 ? -7.866 -6.596 -27.472 1.00 24.47 234 PHE A O 1
ATOM 1889 N N . ALA A 1 235 ? -8.385 -4.861 -28.806 1.00 23.61 235 ALA A N 1
ATOM 1890 C CA . ALA A 1 235 ? -8.003 -3.762 -27.938 1.00 23.61 235 ALA A CA 1
ATOM 1891 C C . ALA A 1 235 ? -9.149 -3.268 -27.039 1.00 23.61 235 ALA A C 1
ATOM 1893 O O . ALA A 1 235 ? -10.315 -3.585 -27.251 1.00 23.61 235 ALA A O 1
ATOM 1894 N N . ALA A 1 236 ? -8.755 -2.358 -26.140 1.00 22.83 236 ALA A N 1
ATOM 1895 C CA . ALA A 1 236 ? -9.522 -1.233 -25.597 1.00 22.83 236 ALA A CA 1
ATOM 1896 C C . ALA A 1 236 ? -9.992 -1.360 -24.140 1.00 22.83 236 ALA A C 1
ATOM 1898 O O . ALA A 1 236 ? -10.427 -2.413 -23.709 1.00 22.83 236 ALA A O 1
ATOM 1899 N N . PHE A 1 237 ? -9.965 -0.215 -23.442 1.00 26.14 237 PHE A N 1
ATOM 1900 C CA . PHE A 1 237 ? -10.586 0.143 -22.152 1.00 26.14 237 PHE A CA 1
ATOM 1901 C C . PHE A 1 237 ? -9.744 0.014 -20.870 1.00 26.14 237 PHE A C 1
ATOM 1903 O O . PHE A 1 237 ? -9.873 -0.953 -20.124 1.00 26.14 237 PHE A O 1
ATOM 1910 N N . ALA A 1 238 ? -8.985 1.082 -20.575 1.00 27.83 238 ALA A N 1
ATOM 1911 C CA . ALA A 1 238 ? -8.660 1.530 -19.211 1.00 27.83 238 ALA A CA 1
ATOM 1912 C C . ALA A 1 238 ? -8.793 3.067 -19.018 1.00 27.83 238 ALA A C 1
ATOM 1914 O O . ALA A 1 238 ? -8.419 3.591 -17.976 1.00 27.83 238 ALA A O 1
ATOM 1915 N N . ALA A 1 239 ? -9.369 3.797 -19.985 1.00 25.73 239 ALA A N 1
ATOM 1916 C CA . ALA A 1 239 ? -9.601 5.247 -19.881 1.00 25.73 239 ALA A CA 1
ATOM 1917 C C . ALA A 1 239 ? -10.994 5.626 -19.323 1.00 25.73 239 ALA A C 1
ATOM 1919 O O . ALA A 1 239 ? -11.285 6.797 -19.118 1.00 25.73 239 ALA A O 1
ATOM 1920 N N . THR A 1 240 ? -11.868 4.657 -19.050 1.00 26.53 240 THR A N 1
ATOM 1921 C CA . THR A 1 240 ? -13.300 4.911 -18.779 1.00 26.53 240 THR A CA 1
ATOM 1922 C C . THR A 1 240 ? -13.711 4.771 -17.320 1.00 26.53 240 THR A C 1
ATOM 1924 O O . THR A 1 240 ? -14.720 5.344 -16.921 1.00 26.53 240 THR A O 1
ATOM 1927 N N . ILE A 1 241 ? -12.924 4.100 -16.477 1.00 35.19 241 ILE A N 1
ATOM 1928 C CA . ILE A 1 241 ? -13.293 3.931 -15.059 1.00 35.19 241 ILE A CA 1
ATOM 1929 C C . ILE A 1 241 ? -13.112 5.243 -14.271 1.00 35.19 241 ILE A C 1
ATOM 1931 O O . ILE A 1 241 ? -13.794 5.467 -13.273 1.00 35.19 241 ILE A O 1
ATOM 1935 N N . ALA A 1 242 ? -12.292 6.174 -14.771 1.00 30.05 242 ALA A N 1
ATOM 1936 C CA . ALA A 1 242 ? -12.189 7.520 -14.208 1.00 30.05 242 ALA A CA 1
ATOM 1937 C C . ALA A 1 242 ? -13.470 8.365 -14.396 1.00 30.05 242 ALA A C 1
ATOM 1939 O O . ALA A 1 242 ? -13.654 9.344 -13.677 1.00 30.05 242 ALA A O 1
ATOM 1940 N N . TRP A 1 243 ? -14.378 7.982 -15.306 1.00 26.41 243 TRP A N 1
ATOM 1941 C CA . TRP A 1 243 ? -15.630 8.709 -15.551 1.00 26.41 243 TRP A CA 1
ATOM 1942 C C . TRP A 1 243 ? -16.840 8.110 -14.811 1.00 26.41 243 TRP A C 1
ATOM 1944 O O . TRP A 1 243 ? -17.754 8.840 -14.438 1.00 26.41 243 TRP A O 1
ATOM 1954 N N . SER A 1 244 ? -16.826 6.814 -14.483 1.00 29.09 244 SER A N 1
ATOM 1955 C CA . SER A 1 244 ? -17.975 6.125 -13.861 1.00 29.09 244 SER A CA 1
ATOM 1956 C C . SER A 1 244 ? -18.114 6.293 -12.340 1.00 29.09 244 SER A C 1
ATOM 1958 O O . SER A 1 244 ? -18.980 5.665 -11.741 1.00 29.09 244 SER A O 1
ATOM 1960 N N . PHE A 1 245 ? -17.308 7.144 -11.698 1.00 33.84 245 PHE A N 1
ATOM 1961 C CA . PHE A 1 245 ? -17.436 7.441 -10.263 1.00 33.84 245 PHE A CA 1
ATOM 1962 C C . PHE A 1 245 ? -17.771 8.903 -9.937 1.00 33.84 245 PHE A C 1
ATOM 1964 O O . PHE A 1 245 ? -17.754 9.271 -8.764 1.00 33.84 245 PHE A O 1
ATOM 1971 N N . LYS A 1 246 ? -18.135 9.703 -10.950 1.00 34.69 246 LYS A N 1
ATOM 1972 C CA . LYS A 1 246 ? -18.926 10.930 -10.781 1.00 34.69 246 LYS A CA 1
ATOM 1973 C C . LYS A 1 246 ? -20.380 10.650 -11.174 1.00 34.69 246 LYS A C 1
ATOM 1975 O O . LYS A 1 246 ? -20.796 11.002 -12.271 1.00 34.69 246 LYS A O 1
ATOM 1980 N N . LYS A 1 247 ? -21.116 9.989 -10.288 1.00 32.25 247 LYS A N 1
ATOM 1981 C CA . LYS A 1 247 ? -22.552 10.165 -10.039 1.00 32.25 247 LYS A CA 1
ATOM 1982 C C . LYS A 1 247 ? -22.842 9.613 -8.652 1.00 32.25 247 LYS A C 1
ATOM 1984 O O . LYS A 1 247 ? -22.252 8.557 -8.327 1.00 32.25 247 LYS A O 1
#

InterPro domains:
  IPR009050 Globin-like superfamily [SSF46458] (22-133)
  IPR012292 Globin/Protoglobin [G3DSA:1.10.490.10] (20-205)
  IPR039379 Protoglobin, globin sensor domain [cd01068] (27-188)
  IPR044398 Globin-sensor domain [PF11563] (20-202)

pLDDT: mean 82.3, std 24.48, range [22.14, 98.69]

Solvent-accessible surface area (backbone atoms only — not comparable to full-atom values): 15404 Å² total; per-residue (Å²): 133,81,80,79,81,84,80,88,74,67,69,68,41,57,78,77,31,70,68,56,29,50,5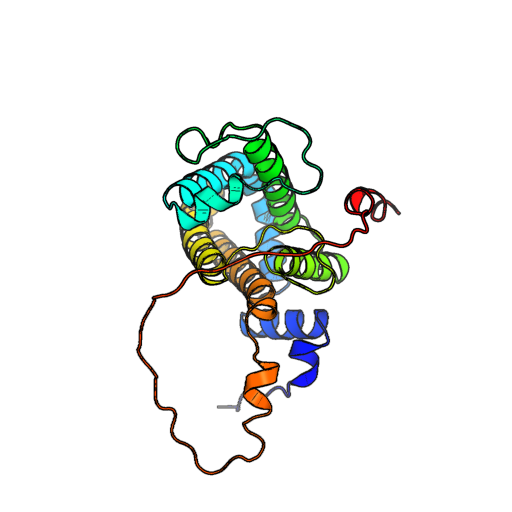2,52,53,29,58,73,69,68,52,48,73,71,30,56,48,36,41,42,71,41,27,80,70,48,58,81,42,39,65,60,54,46,51,51,52,52,55,57,38,57,75,37,68,83,57,36,54,60,71,60,52,85,56,85,94,66,83,77,68,72,56,90,44,76,86,73,50,52,84,80,38,61,59,46,46,58,52,44,52,55,51,41,55,47,56,54,43,73,35,66,60,86,76,41,76,69,50,50,54,46,51,42,49,60,25,49,62,38,39,87,45,98,87,57,82,69,86,68,64,56,61,62,72,59,54,55,50,48,52,56,50,48,49,54,52,47,44,60,57,58,61,68,35,66,78,34,60,76,36,62,68,59,35,53,49,34,48,50,30,52,49,45,53,51,52,54,52,48,49,39,33,47,62,75,73,50,66,60,71,71,61,50,72,56,72,82,75,68,84,87,80,83,85,76,81,80,84,76,82,96,79,85,87,87,79,89,87,88,88,82,89,86,85,88,87,84,81,57,70,84,58,76,71,78,121

Organism: NCBI:txid109957

Foldseek 3Di:
DDDDDDDDQDPVCCQVPLVSVLVVLCVVLVNDPLLLVLLLVCLVVCLVCLLVLLLVLVVVLLVDPLSLVLQQFDDPPDDDDGDPDNVRDDCPDPSNVVVSVVSSVVSSCLSPPPPDPVVSVVLLVVLVQQDDDPPHDGPRHDDLVVVVVSLVVSLVVCLVVLCPPPVCVVPVVSNVSNSSSVNSSSVSSSVSNVSVVDVVVVVCVVVVDDDDDDDDPPDDDDDDDDDDDDDDDDDDDPPPVVPVPPD

Sequence (247 aa):
MTSTPIKTVDRERLYTDILYRFKYVSEFVGFGDTDIKAIKDAAPLIGPLVPVIVDAVYAKLFTFDVTKKIFLQKNDGFHGHLAHSMAELTTDDEQVKFRKDFLAKYLVKLVTAEYDAKFIKYLDWVGKIHTSTPEKKSRINVEYIHCNALFGWLHGFLAETVDKLPELQSVPETRAKTLAAFSKLLWIQNDFFAMYYLRNDERFVGDTGRTTGGYKLNVLGISGEKGLATVMVFAAFAATIAWSFKK

Secondary structure (DSSP, 8-state):
-PPPPPPP--TTHHHH-HHHHHHHHHHHHT-SHHHHHHHHHHHHHHGGGHHHHHHHHHHHHTTSHHHHGGGGSPPTT--S---SSTTT--TTSHHHHHHHHHHHHHHHHHHH----HHHHHHHHHHHHTTS--TT--------HHHHHHHHHHHHHHHHHHHHT-HHHHT-HHHHHHHHHHHHHHHHHHHHHHHTTT--HHHHHTTTTT----------------------------SSSTTTTT--

Mean predicted aligned error: 10.06 Å

Radius of gyration: 21.14 Å; Cα contacts (8 Å, |Δi|>4): 175; chains: 1; bounding box: 44×58×65 Å

Nearest PDB structures (foldseek):
  5ohf-assembly2_C  TM=9.392E-01  e=9.323E-06  Anaeromyxobacter sp. Fw109-5
  5ohe-assembly2_D  TM=9.051E-01  e=5.231E-06  Anaeromyxobacter sp. Fw109-5
  2vee-assembly2_B  TM=8.187E-01  e=2.443E-05  Methanosarcina acetivorans
  3zjn-assembly1_A  TM=8.178E-01  e=3.768E-05  Methanosarcina acetivorans
  8h17-assembly1_A  TM=8.606E-01  e=5.589E-04  Thermosynechococcus vestitus BP-1